Protein AF-A0A1M7TC93-F1 (afdb_monomer_lite)

Structure (mmCIF, N/CA/C/O backbone):
data_AF-A0A1M7TC93-F1
#
_entry.id   AF-A0A1M7TC93-F1
#
loop_
_atom_site.group_PDB
_atom_site.id
_atom_site.type_symbol
_atom_site.label_atom_id
_atom_site.label_alt_id
_atom_site.label_comp_id
_atom_site.label_asym_id
_atom_site.label_entity_id
_atom_site.label_seq_id
_atom_site.pdbx_PDB_ins_code
_atom_site.Cartn_x
_atom_site.Cartn_y
_atom_site.Cartn_z
_atom_site.occupancy
_atom_site.B_iso_or_equiv
_atom_site.auth_seq_id
_atom_site.auth_comp_id
_atom_site.auth_asym_id
_atom_site.auth_atom_id
_atom_site.pdbx_PDB_model_num
ATOM 1 N N . MET A 1 1 ? -4.223 65.651 -18.307 1.00 47.66 1 MET A N 1
ATOM 2 C CA . MET A 1 1 ? -4.857 66.493 -19.345 1.00 47.66 1 MET A CA 1
ATOM 3 C C . MET A 1 1 ? -4.632 65.859 -20.703 1.00 47.66 1 MET A C 1
ATOM 5 O O . MET A 1 1 ? -3.536 65.997 -21.219 1.00 47.66 1 MET A O 1
ATOM 9 N N . THR A 1 2 ? -5.621 65.141 -21.238 1.00 37.56 2 THR A N 1
ATOM 10 C CA . THR A 1 2 ? -6.121 65.244 -22.628 1.00 37.56 2 THR A CA 1
ATOM 11 C C . THR A 1 2 ? -7.155 64.138 -22.859 1.00 37.56 2 THR A C 1
ATOM 13 O O . THR A 1 2 ? -6.883 62.961 -22.659 1.00 37.56 2 THR A O 1
ATOM 16 N N . TYR A 1 3 ? -8.371 64.557 -23.203 1.00 45.88 3 TYR A N 1
ATOM 17 C CA . TYR A 1 3 ? -9.482 63.721 -23.649 1.00 45.88 3 TYR A CA 1
ATOM 18 C C . TYR A 1 3 ? -9.389 63.536 -25.166 1.00 45.88 3 TYR A C 1
ATOM 20 O O . TYR A 1 3 ? -9.044 64.488 -25.865 1.00 45.88 3 TYR A O 1
ATOM 28 N N . LEU A 1 4 ? -9.813 62.379 -25.680 1.00 39.31 4 LEU A N 1
ATOM 29 C CA . LEU A 1 4 ? -10.310 62.278 -27.053 1.00 39.31 4 LEU A CA 1
ATOM 30 C C . LEU A 1 4 ? -11.420 61.209 -27.147 1.00 39.31 4 LEU A C 1
ATOM 32 O O . LEU A 1 4 ? -11.158 60.038 -26.880 1.00 39.31 4 LEU A O 1
ATOM 36 N N . PRO A 1 5 ? -12.666 61.601 -27.477 1.00 55.25 5 PRO A N 1
ATOM 37 C CA . PRO A 1 5 ? -13.799 60.694 -27.634 1.00 55.25 5 PRO A CA 1
ATOM 38 C C . PRO A 1 5 ? -13.917 60.196 -29.080 1.00 55.25 5 PRO A C 1
ATOM 40 O O . PRO A 1 5 ? -13.878 60.994 -30.017 1.00 55.25 5 PRO A O 1
ATOM 43 N N . MET A 1 6 ? -14.144 58.893 -29.275 1.00 39.72 6 MET A N 1
ATOM 44 C CA . MET A 1 6 ? -14.474 58.344 -30.592 1.00 39.72 6 MET A CA 1
ATOM 45 C C . MET A 1 6 ? -15.950 57.933 -30.653 1.00 39.72 6 MET A C 1
ATOM 47 O O . MET A 1 6 ? -16.440 57.112 -29.883 1.00 39.72 6 MET A O 1
ATOM 51 N N . LYS A 1 7 ? -16.639 58.621 -31.565 1.00 40.88 7 LYS A N 1
ATOM 52 C CA . LYS A 1 7 ? -18.065 58.610 -31.904 1.00 40.88 7 LYS A CA 1
ATOM 53 C C . LYS A 1 7 ? -18.633 57.213 -32.174 1.00 40.88 7 LYS A C 1
ATOM 55 O O . LYS A 1 7 ? -18.109 56.465 -32.993 1.00 40.88 7 LYS A O 1
ATOM 60 N N . LEU A 1 8 ? -19.798 56.963 -31.582 1.00 44.34 8 LEU A N 1
ATOM 61 C CA . LEU A 1 8 ? -20.723 55.883 -31.909 1.00 44.34 8 LEU A CA 1
ATOM 62 C C . LEU A 1 8 ? -21.513 56.245 -33.180 1.00 44.34 8 LEU A C 1
ATOM 64 O O . LEU A 1 8 ? -22.271 57.215 -33.171 1.00 44.34 8 LEU A O 1
ATOM 68 N N . ASN A 1 9 ? -21.367 55.466 -34.256 1.00 49.47 9 ASN A N 1
ATOM 69 C CA . ASN A 1 9 ? -22.224 55.572 -35.439 1.00 49.47 9 ASN A CA 1
ATOM 70 C C . ASN A 1 9 ? -23.264 54.446 -35.441 1.00 49.47 9 ASN A C 1
ATOM 72 O O . ASN A 1 9 ? -22.985 53.296 -35.765 1.00 49.47 9 ASN A O 1
ATOM 76 N N . SER A 1 10 ? -24.484 54.833 -35.079 1.00 51.06 10 SER A N 1
ATOM 77 C CA . SER A 1 10 ? -25.724 54.083 -35.245 1.00 51.06 10 SER A CA 1
ATOM 78 C C . SER A 1 10 ? -26.178 54.195 -36.695 1.00 51.06 10 SER A C 1
ATOM 80 O O . SER A 1 10 ? -26.597 55.286 -37.066 1.00 51.06 10 SER A O 1
ATOM 82 N N . LYS A 1 11 ? -26.065 53.117 -37.488 1.00 47.91 11 LYS A N 1
ATOM 83 C CA . LYS A 1 11 ? -26.935 52.740 -38.627 1.00 47.91 11 LYS A CA 1
ATOM 84 C C . LYS A 1 11 ? -26.563 51.325 -39.099 1.00 47.91 11 LYS A C 1
ATOM 86 O O . LYS A 1 11 ? -25.578 51.180 -39.805 1.00 47.91 11 LYS A O 1
ATOM 91 N N . LEU A 1 12 ? -27.346 50.306 -38.747 1.00 49.25 12 LEU A N 1
ATOM 92 C CA . LEU A 1 12 ? -28.092 49.496 -39.724 1.00 49.25 12 LEU A CA 1
ATOM 93 C C . LEU A 1 12 ? -28.899 48.407 -39.009 1.00 49.25 12 LEU A C 1
ATOM 95 O O . LEU A 1 12 ? -28.388 47.620 -38.221 1.00 49.25 12 LEU A O 1
ATOM 99 N N . LEU A 1 13 ? -30.191 48.432 -39.305 1.00 45.06 13 LEU A N 1
ATOM 100 C CA . LEU A 1 13 ? -31.228 47.512 -38.879 1.00 45.06 13 LEU A CA 1
ATOM 101 C C . LEU A 1 13 ? -31.065 46.124 -39.521 1.00 45.06 13 LEU A C 1
ATOM 103 O O . LEU A 1 13 ? -30.760 46.039 -40.703 1.00 45.06 13 LEU A O 1
ATOM 107 N N . SER A 1 14 ? -31.486 45.111 -38.755 1.00 41.59 14 SER A N 1
ATOM 108 C CA . SER A 1 14 ? -32.329 43.979 -39.180 1.00 41.59 14 SER A CA 1
ATOM 109 C C . SER A 1 14 ? -31.788 42.998 -40.231 1.00 41.59 14 SER A C 1
ATOM 111 O O . SER A 1 14 ? -31.681 43.333 -41.403 1.00 41.59 14 SER A O 1
ATOM 113 N N . LEU A 1 15 ? -31.629 41.728 -39.838 1.00 45.31 15 LEU A N 1
ATOM 114 C CA . LEU A 1 15 ? -32.478 40.652 -40.369 1.00 45.31 15 LEU A CA 1
ATOM 115 C C . LEU A 1 15 ? -32.361 39.389 -39.494 1.00 45.31 15 LEU A C 1
ATOM 117 O O . LEU A 1 15 ? -31.282 38.827 -39.324 1.00 45.31 15 LEU A O 1
ATOM 121 N N . LEU A 1 16 ? -33.499 38.940 -38.956 1.00 51.44 16 LEU A N 1
ATOM 122 C CA . LEU A 1 16 ? -33.699 37.576 -38.471 1.00 51.44 16 LEU A CA 1
ATOM 123 C C . LEU A 1 16 ? -33.572 36.596 -39.645 1.00 51.44 16 LEU A C 1
ATOM 125 O O . LEU A 1 16 ? -34.284 36.740 -40.636 1.00 51.44 16 LEU A O 1
ATOM 129 N N . ALA A 1 17 ? -32.764 35.553 -39.484 1.00 49.38 17 ALA A N 1
ATOM 130 C CA . ALA A 1 17 ? -32.889 34.327 -40.262 1.00 49.38 17 ALA A CA 1
ATOM 131 C C . ALA A 1 17 ? -32.692 33.126 -39.328 1.00 49.38 17 ALA A C 1
ATOM 133 O O . ALA A 1 17 ? -31.580 32.790 -38.928 1.00 49.38 17 ALA A O 1
ATOM 134 N N . PHE A 1 18 ? -33.816 32.513 -38.954 1.00 50.25 18 PHE A N 1
ATOM 135 C CA . PHE A 1 18 ? -33.889 31.160 -38.412 1.00 50.25 18 PHE A CA 1
ATOM 136 C C . PHE A 1 18 ? -33.288 30.191 -39.441 1.00 50.25 18 PHE A C 1
ATOM 138 O O . PHE A 1 18 ? -33.823 30.074 -40.543 1.00 50.25 18 PHE A O 1
ATOM 145 N N . LEU A 1 19 ? -32.217 29.479 -39.083 1.00 48.38 19 LEU A N 1
ATOM 146 C CA . LEU A 1 19 ? -31.725 28.332 -39.848 1.00 48.38 19 LEU A CA 1
ATOM 147 C C . LEU A 1 19 ? -31.912 27.058 -39.004 1.00 48.38 19 LEU A C 1
ATOM 149 O O . LEU A 1 19 ? -31.301 26.952 -37.938 1.00 48.38 19 LEU A O 1
ATOM 153 N N . PRO A 1 20 ? -32.759 26.101 -39.423 1.00 50.25 20 PRO A N 1
ATOM 154 C CA . PRO A 1 20 ? -32.910 24.830 -38.730 1.00 50.25 20 PRO A CA 1
ATOM 155 C C . PRO A 1 20 ? -31.687 23.943 -38.998 1.00 50.25 20 PRO A C 1
ATOM 157 O O . PRO A 1 20 ? -31.329 23.685 -40.147 1.00 50.25 20 PRO A O 1
ATOM 160 N N . VAL A 1 21 ? -31.048 23.463 -37.930 1.00 62.72 21 VAL A N 1
ATOM 161 C CA . VAL A 1 21 ? -30.003 22.434 -38.004 1.00 62.72 21 VAL A CA 1
ATOM 162 C C . VAL A 1 21 ? -30.679 21.104 -38.345 1.00 62.72 21 VAL A C 1
ATOM 164 O O . VAL A 1 21 ? -31.345 20.496 -37.510 1.00 62.72 21 VAL A O 1
ATOM 167 N N . LEU A 1 22 ? -30.541 20.676 -39.600 1.00 53.69 22 LEU A N 1
ATOM 168 C CA . LEU A 1 22 ? -30.908 19.339 -40.059 1.00 53.69 22 LEU A CA 1
ATOM 169 C C . LEU A 1 22 ? -29.934 18.315 -39.458 1.00 53.69 22 LEU A C 1
ATOM 171 O O . LEU A 1 22 ? -28.734 18.359 -39.724 1.00 53.69 22 LEU A O 1
ATOM 175 N N . LEU A 1 23 ? -30.465 17.382 -38.662 1.00 51.06 23 LEU A N 1
ATOM 176 C CA . LEU A 1 23 ? -29.798 16.132 -38.294 1.00 51.06 23 LEU A CA 1
ATOM 177 C C . LEU A 1 23 ? -29.516 15.332 -39.577 1.00 51.06 23 LEU A C 1
ATOM 179 O O . LEU A 1 23 ? -30.416 14.704 -40.134 1.00 51.06 23 LEU A O 1
ATOM 183 N N . ALA A 1 24 ? -28.269 15.341 -40.044 1.00 53.34 24 ALA A N 1
ATOM 184 C CA . ALA A 1 24 ? -27.796 14.371 -41.020 1.00 53.34 24 ALA A CA 1
ATOM 185 C C . ALA A 1 24 ? -27.449 13.073 -40.279 1.00 53.34 24 ALA A C 1
ATOM 187 O O . ALA A 1 24 ? -26.419 12.966 -39.614 1.00 53.34 24 ALA A O 1
ATOM 188 N N . ALA A 1 25 ? -28.343 12.092 -40.379 1.00 44.44 25 ALA A N 1
ATOM 189 C CA . ALA A 1 25 ? -28.031 10.703 -40.095 1.00 44.44 25 ALA A CA 1
ATOM 190 C C . ALA A 1 25 ? -26.931 10.240 -41.065 1.00 44.44 25 ALA A C 1
ATOM 192 O O . ALA A 1 25 ? -27.145 10.210 -42.275 1.00 44.44 25 ALA A O 1
ATOM 193 N N . CYS A 1 26 ? -25.757 9.881 -40.547 1.00 55.16 26 CYS A N 1
ATOM 194 C CA . CYS A 1 26 ? -24.778 9.113 -41.308 1.00 55.16 26 CYS A CA 1
ATOM 195 C C . CYS A 1 26 ? -25.170 7.634 -41.198 1.00 55.16 26 CYS A C 1
ATOM 197 O O . CYS A 1 26 ? -24.746 6.929 -40.287 1.00 55.16 26 CYS A O 1
ATOM 199 N N . GLY A 1 27 ? -26.072 7.206 -42.079 1.00 45.44 27 GLY A N 1
ATOM 200 C CA . GLY A 1 27 ? -26.256 5.807 -42.447 1.00 45.44 27 GLY A CA 1
ATOM 201 C C . GLY A 1 27 ? -25.773 5.640 -43.884 1.00 45.44 27 GLY A C 1
ATOM 202 O O . GLY A 1 27 ? -26.186 6.409 -44.751 1.00 45.44 27 GLY A O 1
ATOM 203 N N . GLY A 1 28 ? -24.887 4.676 -44.135 1.00 41.75 28 GLY A N 1
ATOM 204 C CA . GLY A 1 28 ? -24.369 4.427 -45.479 1.00 41.75 28 GLY A CA 1
ATOM 205 C C . GLY A 1 28 ? -23.197 3.454 -45.519 1.00 41.75 28 GLY A C 1
ATOM 206 O O . GLY A 1 28 ? -22.073 3.857 -45.798 1.00 41.75 28 GLY A O 1
ATOM 207 N N . ASP A 1 29 ? -23.478 2.179 -45.254 1.00 48.09 29 ASP A N 1
ATOM 208 C CA . ASP A 1 29 ? -22.632 1.044 -45.623 1.00 48.09 29 ASP A CA 1
ATOM 209 C C . ASP A 1 29 ? -22.428 0.967 -47.145 1.00 48.09 29 ASP A C 1
ATOM 211 O O . ASP A 1 29 ? -23.357 1.157 -47.934 1.00 48.09 29 ASP A O 1
ATOM 215 N N . SER A 1 30 ? -21.216 0.623 -47.576 1.00 54.62 30 SER A N 1
ATOM 216 C CA . SER A 1 30 ? -20.951 0.124 -48.929 1.00 54.62 30 SER A CA 1
ATOM 217 C C . SER A 1 30 ? -19.836 -0.925 -48.876 1.00 54.62 30 SER A C 1
ATOM 219 O O . SER A 1 30 ? -18.711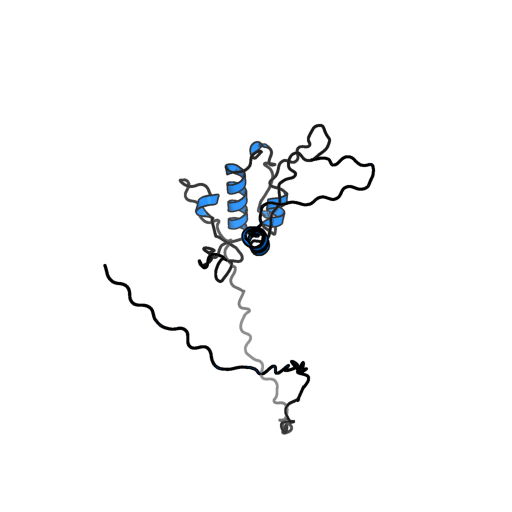 -0.587 -48.501 1.00 54.62 30 SER A O 1
ATOM 221 N N . PRO A 1 31 ? -20.112 -2.195 -49.226 1.00 59.34 31 PRO A N 1
ATOM 222 C CA . PRO A 1 31 ? -19.081 -3.220 -49.319 1.00 59.34 31 PRO A CA 1
ATOM 223 C C . PRO A 1 31 ? -18.234 -3.031 -50.593 1.00 59.34 31 PRO A C 1
ATOM 225 O O . PRO A 1 31 ? -18.772 -2.652 -51.638 1.00 59.34 31 PRO A O 1
ATOM 228 N N . PRO A 1 32 ? -16.918 -3.301 -50.546 1.00 60.34 32 PRO A N 1
ATOM 229 C CA . PRO A 1 32 ? -16.069 -3.240 -51.729 1.00 60.34 32 PRO A CA 1
ATOM 230 C C . PRO A 1 32 ? -16.392 -4.363 -52.729 1.00 60.34 32 PRO A C 1
ATOM 232 O O . PRO A 1 32 ? -16.855 -5.445 -52.369 1.00 60.34 32 PRO A O 1
ATOM 235 N N . ALA A 1 33 ? -16.134 -4.070 -54.006 1.00 57.25 33 ALA A N 1
ATOM 236 C CA . ALA A 1 33 ? -16.391 -4.929 -55.159 1.00 57.25 33 ALA A CA 1
ATOM 237 C C . ALA A 1 33 ? -15.683 -6.302 -55.072 1.00 57.25 33 ALA A C 1
ATOM 239 O O . ALA A 1 33 ? -14.592 -6.395 -54.500 1.00 57.25 33 ALA A O 1
ATOM 240 N N . PRO A 1 34 ? -16.245 -7.364 -55.683 1.00 49.38 34 PRO A N 1
ATOM 241 C CA . PRO A 1 34 ? -15.609 -8.671 -55.696 1.00 49.38 34 PRO A CA 1
ATOM 242 C C . PRO A 1 34 ? -14.369 -8.653 -56.595 1.00 49.38 34 PRO A C 1
ATOM 244 O O . PRO A 1 34 ? -14.449 -8.389 -57.795 1.00 49.38 34 PRO A O 1
ATOM 247 N N . VAL A 1 35 ? -13.215 -8.958 -56.005 1.00 54.03 35 VAL A N 1
ATOM 248 C CA . VAL A 1 35 ? -11.994 -9.290 -56.745 1.00 54.03 35 VAL A CA 1
ATOM 249 C C . VAL A 1 35 ? -12.175 -10.640 -57.459 1.00 54.03 35 VAL A C 1
ATOM 251 O O . VAL A 1 35 ? -12.709 -11.575 -56.854 1.00 54.03 35 VAL A O 1
ATOM 254 N N . PRO A 1 36 ? -11.745 -10.794 -58.724 1.00 52.66 36 PRO A N 1
ATOM 255 C CA . PRO A 1 36 ? -11.778 -12.088 -59.388 1.00 52.66 36 PRO A CA 1
ATOM 256 C C . PRO A 1 36 ? -10.713 -12.995 -58.766 1.00 52.66 36 PRO A C 1
ATOM 258 O O . PRO A 1 36 ? -9.516 -12.759 -58.909 1.00 52.66 36 PRO A O 1
ATOM 261 N N . VAL A 1 37 ? -11.157 -14.037 -58.066 1.00 46.84 37 VAL A N 1
ATOM 262 C CA . VAL A 1 37 ? -10.297 -15.130 -57.607 1.00 46.84 37 VAL A CA 1
ATOM 263 C C . VAL A 1 37 ? -10.056 -16.095 -58.764 1.00 46.84 37 VAL A C 1
ATOM 265 O O . VAL A 1 37 ? -10.961 -16.789 -59.225 1.00 46.84 37 VAL A O 1
ATOM 268 N N . THR A 1 38 ? -8.822 -16.137 -59.255 1.00 53.88 38 THR A N 1
ATOM 269 C CA . THR A 1 38 ? -8.337 -17.210 -60.125 1.00 53.88 38 THR A CA 1
ATOM 270 C C . THR A 1 38 ? -8.329 -18.521 -59.324 1.00 53.88 38 THR A C 1
ATOM 272 O O . THR A 1 38 ? -7.805 -18.532 -58.207 1.00 53.88 38 THR A O 1
ATOM 275 N N . PRO A 1 39 ? -8.896 -19.630 -59.833 1.00 59.97 39 PRO A N 1
ATOM 276 C CA . PRO A 1 39 ? -8.861 -20.908 -59.127 1.00 59.97 39 PRO A CA 1
ATOM 277 C C . PRO A 1 39 ? -7.413 -21.418 -58.991 1.00 59.97 39 PRO A C 1
ATOM 279 O O . PRO A 1 39 ? -6.624 -21.261 -59.927 1.00 59.97 39 PRO A O 1
ATOM 282 N N . PRO A 1 40 ? -7.039 -22.034 -57.854 1.00 53.81 40 PRO A N 1
ATOM 283 C CA . PRO A 1 40 ? -5.700 -22.578 -57.671 1.00 53.81 40 PRO A CA 1
ATOM 284 C C . PRO A 1 40 ? -5.472 -23.774 -58.603 1.00 53.81 40 PRO A C 1
ATOM 286 O O . PRO A 1 40 ? -6.276 -24.705 -58.664 1.00 53.81 40 PRO A O 1
ATOM 289 N N . VAL A 1 41 ? -4.346 -23.752 -59.317 1.00 56.25 41 VAL A N 1
ATOM 290 C CA . VAL A 1 41 ? -3.808 -24.913 -60.034 1.00 56.25 41 VAL A CA 1
ATOM 291 C C . VAL A 1 41 ? -3.436 -25.969 -58.994 1.00 56.25 41 VAL A C 1
ATOM 293 O O . VAL A 1 41 ? -2.564 -25.745 -58.159 1.00 56.25 41 VAL A O 1
ATOM 296 N N . VAL A 1 42 ? -4.116 -27.114 -59.034 1.00 49.16 42 VAL A N 1
ATOM 297 C CA . VAL A 1 42 ? -3.793 -28.277 -58.201 1.00 49.16 42 VAL A CA 1
ATOM 298 C C . VAL A 1 42 ? -2.581 -28.975 -58.811 1.00 49.16 42 VAL A C 1
ATOM 300 O O . VAL A 1 42 ? -2.685 -29.605 -59.864 1.00 49.16 42 VAL A O 1
ATOM 303 N N . THR A 1 43 ? -1.425 -28.854 -58.165 1.00 55.75 43 THR A N 1
ATOM 304 C CA . THR A 1 43 ? -0.253 -29.684 -58.453 1.00 55.75 43 THR A CA 1
ATOM 305 C C . THR A 1 43 ? -0.403 -31.073 -57.808 1.00 55.75 43 THR A C 1
ATOM 307 O O . THR A 1 43 ? -0.956 -31.178 -56.710 1.00 55.75 43 THR A O 1
ATOM 310 N N . PRO A 1 44 ? 0.056 -32.157 -58.468 1.00 68.69 44 PRO A N 1
ATOM 311 C CA . PRO A 1 44 ? 0.023 -33.514 -57.910 1.00 68.69 44 PRO A CA 1
ATOM 312 C C . PRO A 1 44 ? 0.838 -33.636 -56.608 1.00 68.69 44 PRO A C 1
ATOM 314 O O . PRO A 1 44 ? 1.840 -32.935 -56.467 1.00 68.69 44 PRO A O 1
ATOM 317 N N . PRO A 1 45 ? 0.466 -34.531 -55.671 1.00 54.47 45 PRO A N 1
ATOM 318 C CA . PRO A 1 45 ? 1.216 -34.723 -54.433 1.00 54.47 45 PRO A CA 1
ATOM 319 C C . PRO A 1 45 ? 2.585 -35.367 -54.704 1.00 54.47 45 PRO A C 1
ATOM 321 O O . PRO A 1 45 ? 2.677 -36.453 -55.277 1.00 54.47 45 PRO A O 1
ATOM 324 N N . GLU A 1 46 ? 3.645 -34.689 -54.267 1.00 60.25 46 GLU A N 1
ATOM 325 C CA . GLU A 1 46 ? 5.019 -35.198 -54.237 1.00 60.25 46 GLU A CA 1
ATOM 326 C C . GLU A 1 46 ? 5.189 -36.200 -53.067 1.00 60.25 46 GLU A C 1
ATOM 328 O O . GLU A 1 46 ? 4.568 -36.013 -52.014 1.00 60.25 46 GLU A O 1
ATOM 333 N N . PRO A 1 47 ? 5.971 -37.291 -53.220 1.00 57.38 47 PRO A N 1
ATOM 334 C CA . PRO A 1 47 ? 6.199 -38.277 -52.159 1.00 57.38 47 PRO A CA 1
ATOM 335 C C . PRO A 1 47 ? 6.822 -37.658 -50.891 1.00 57.38 47 PRO A C 1
ATOM 337 O O . PRO A 1 47 ? 7.566 -36.681 -50.978 1.00 57.38 47 PRO A O 1
ATOM 340 N N . PRO A 1 48 ? 6.557 -38.226 -49.697 1.00 54.75 48 PRO A N 1
ATOM 341 C CA . PRO A 1 48 ? 6.935 -37.609 -48.432 1.00 54.75 48 PRO A CA 1
ATOM 342 C C . PRO A 1 48 ? 8.455 -37.615 -48.242 1.00 54.75 48 PRO A C 1
ATOM 344 O O . PRO A 1 48 ? 9.061 -38.650 -47.961 1.00 54.75 48 PRO A O 1
ATOM 347 N N . VAL A 1 49 ? 9.071 -36.439 -48.350 1.00 57.09 49 VAL A N 1
ATOM 348 C CA . VAL A 1 49 ? 10.443 -36.210 -47.891 1.00 57.09 49 VAL A CA 1
ATOM 349 C C . VAL A 1 49 ? 10.396 -35.991 -46.380 1.00 57.09 49 VAL A C 1
ATOM 351 O O . VAL A 1 49 ? 9.816 -35.022 -45.896 1.00 57.09 49 VAL A O 1
ATOM 354 N N . VAL A 1 50 ? 10.983 -36.921 -45.628 1.00 50.47 50 VAL A N 1
ATOM 355 C CA . VAL A 1 50 ? 11.120 -36.829 -44.169 1.00 50.47 50 VAL A CA 1
ATOM 356 C C . VAL A 1 50 ? 12.107 -35.698 -43.839 1.00 50.47 50 VAL A C 1
ATOM 358 O O . VAL A 1 50 ? 13.269 -35.793 -44.243 1.00 50.47 50 VAL A O 1
ATOM 361 N N . PRO A 1 51 ? 11.706 -34.631 -43.122 1.00 53.09 51 PRO A N 1
ATOM 362 C CA . PRO A 1 51 ? 12.650 -33.621 -42.657 1.00 53.09 51 PRO A CA 1
ATOM 363 C C . PRO A 1 51 ? 13.566 -34.212 -41.567 1.00 53.09 51 PRO A C 1
ATOM 365 O O . PRO A 1 51 ? 13.112 -35.041 -40.772 1.00 53.09 51 PRO A O 1
ATOM 368 N N . PRO A 1 52 ? 14.847 -33.807 -41.488 1.00 52.62 52 PRO A N 1
ATOM 369 C CA . PRO A 1 52 ? 15.722 -34.228 -40.402 1.00 52.62 52 PRO A CA 1
ATOM 370 C C . PRO A 1 52 ? 15.153 -33.746 -39.063 1.00 52.62 52 PRO A C 1
ATOM 372 O O . PRO A 1 52 ? 14.873 -32.563 -38.881 1.00 52.62 52 PRO A O 1
ATOM 375 N N . VAL A 1 53 ? 14.972 -34.683 -38.132 1.00 50.78 53 VAL A N 1
ATOM 376 C CA . VAL A 1 53 ? 14.506 -34.416 -36.768 1.00 50.78 53 VAL A CA 1
ATOM 377 C C . VAL A 1 53 ? 15.557 -33.566 -36.056 1.00 50.78 53 VAL A C 1
ATOM 379 O O . VAL A 1 53 ? 16.608 -34.066 -35.655 1.00 50.78 53 VAL A O 1
ATOM 382 N N . THR A 1 54 ? 15.287 -32.273 -35.898 1.00 50.31 54 THR A N 1
ATOM 383 C CA . THR A 1 54 ? 16.005 -31.429 -34.943 1.00 50.31 54 THR A CA 1
ATOM 384 C C . THR A 1 54 ? 15.549 -31.789 -33.522 1.00 50.31 54 THR A C 1
ATOM 386 O O . THR A 1 54 ? 14.346 -31.912 -33.284 1.00 50.31 54 THR A O 1
ATOM 389 N N . PRO A 1 55 ? 16.475 -31.992 -32.564 1.00 52.56 55 PRO A N 1
ATOM 390 C CA . PRO A 1 55 ? 16.124 -32.265 -31.171 1.00 52.56 55 PRO A CA 1
ATOM 391 C C . PRO A 1 55 ? 15.244 -31.152 -30.580 1.00 52.56 55 PRO A C 1
ATOM 393 O O . PRO A 1 55 ? 15.390 -29.993 -30.982 1.00 52.56 55 PRO A O 1
ATOM 396 N N . PRO A 1 56 ? 14.365 -31.458 -29.606 1.00 53.22 56 PRO A N 1
ATOM 397 C CA . PRO A 1 56 ? 13.529 -30.450 -28.969 1.00 53.22 56 PRO A CA 1
ATOM 398 C C . PRO A 1 56 ? 14.410 -29.404 -28.278 1.00 53.22 56 PRO A C 1
ATOM 400 O O . PRO A 1 56 ? 15.175 -29.712 -27.363 1.00 53.22 56 PRO A O 1
ATOM 403 N N . VAL A 1 57 ? 14.303 -28.154 -28.725 1.00 51.88 57 VAL A N 1
ATOM 404 C CA . VAL A 1 57 ? 14.861 -27.005 -28.013 1.00 51.88 57 VAL A CA 1
ATOM 405 C C . VAL A 1 57 ? 14.014 -26.818 -26.759 1.00 51.88 57 VAL A C 1
ATOM 407 O O . VAL A 1 57 ? 12.854 -26.415 -26.844 1.00 51.88 57 VAL A O 1
ATOM 410 N N . ASN A 1 58 ? 14.576 -27.150 -25.595 1.00 49.50 58 ASN A N 1
ATOM 411 C CA . ASN A 1 58 ? 13.966 -26.800 -24.317 1.00 49.50 58 ASN A CA 1
ATOM 412 C C . ASN A 1 58 ? 13.755 -25.274 -24.265 1.00 49.50 58 ASN A C 1
ATOM 414 O O . ASN A 1 58 ? 14.689 -24.535 -24.599 1.00 49.50 58 ASN A O 1
ATOM 418 N N . PRO A 1 59 ? 12.574 -24.781 -23.844 1.00 53.72 59 PRO A N 1
ATOM 419 C CA . PRO A 1 59 ? 12.384 -23.357 -23.600 1.00 53.72 59 PRO A CA 1
ATOM 420 C C . PRO A 1 59 ? 13.416 -22.875 -22.565 1.00 53.72 59 PRO A C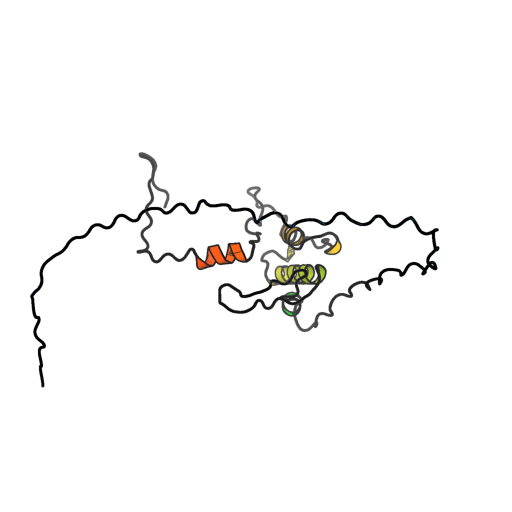 1
ATOM 422 O O . PRO A 1 59 ? 13.760 -23.644 -21.660 1.00 53.72 59 PRO A O 1
ATOM 425 N N . PRO A 1 60 ? 13.930 -21.634 -22.670 1.00 49.28 60 PRO A N 1
ATOM 426 C CA . PRO A 1 60 ? 14.842 -21.094 -21.673 1.00 49.28 60 PRO A CA 1
ATOM 427 C C . PRO A 1 60 ? 14.182 -21.174 -20.298 1.00 49.28 60 PRO A C 1
ATOM 429 O O . PRO A 1 60 ? 13.149 -20.549 -20.057 1.00 49.28 60 PRO A O 1
ATOM 432 N N . VAL A 1 61 ? 14.771 -21.968 -19.405 1.00 49.38 61 VAL A N 1
ATOM 433 C CA . VAL A 1 61 ? 14.432 -21.954 -17.984 1.00 49.38 61 VAL A CA 1
ATOM 434 C C . VAL A 1 61 ? 14.736 -20.542 -17.502 1.00 49.38 61 VAL A C 1
ATOM 436 O O . VAL A 1 61 ? 15.899 -20.145 -17.435 1.00 49.38 61 VAL A O 1
ATOM 439 N N . THR A 1 62 ? 13.696 -19.758 -17.236 1.00 47.00 62 THR A N 1
ATOM 440 C CA . THR A 1 62 ? 13.837 -18.466 -16.570 1.00 47.00 62 THR A CA 1
ATOM 441 C C . THR A 1 62 ? 14.446 -18.756 -15.196 1.00 47.00 62 THR A C 1
ATOM 443 O O . THR A 1 62 ? 13.874 -19.552 -14.446 1.00 47.00 62 THR A O 1
ATOM 446 N N . PRO A 1 63 ? 15.621 -18.194 -14.856 1.00 48.84 63 PRO A N 1
ATOM 447 C CA . PRO A 1 63 ? 16.159 -18.314 -13.508 1.00 48.84 63 PRO A CA 1
ATOM 448 C C . PRO A 1 63 ? 15.117 -17.800 -12.504 1.00 48.84 63 PRO A C 1
ATOM 450 O O . PRO A 1 63 ? 14.397 -16.855 -12.841 1.00 48.84 63 PRO A O 1
ATOM 453 N N . PRO A 1 64 ? 15.015 -18.373 -11.289 1.00 48.53 64 PRO A N 1
ATOM 454 C CA . PRO A 1 64 ? 14.174 -17.798 -10.246 1.00 48.53 64 PRO A CA 1
ATOM 455 C C . PRO A 1 64 ? 14.548 -16.324 -10.090 1.00 48.53 64 PRO A C 1
ATOM 457 O O . PRO A 1 64 ? 15.723 -16.004 -9.897 1.00 48.53 64 PRO A O 1
ATOM 460 N N . VAL A 1 65 ? 13.566 -15.431 -10.247 1.00 51.94 65 VAL A N 1
ATOM 461 C CA . VAL A 1 65 ? 13.783 -13.992 -10.102 1.00 51.94 65 VAL A CA 1
ATOM 462 C C . VAL A 1 65 ? 14.243 -13.749 -8.673 1.00 51.94 65 VAL A C 1
ATOM 464 O O . VAL A 1 65 ? 13.475 -13.862 -7.719 1.00 51.94 65 VAL A O 1
ATOM 467 N N . GLN A 1 66 ? 15.537 -13.496 -8.527 1.00 43.81 66 GLN A N 1
ATOM 468 C CA . GLN A 1 66 ? 16.131 -13.189 -7.244 1.00 43.81 66 GLN A CA 1
ATOM 469 C C . GLN A 1 66 ? 15.555 -11.844 -6.780 1.00 43.81 66 GLN A C 1
ATOM 471 O O . GLN A 1 66 ? 15.522 -10.909 -7.585 1.00 43.81 66 GLN A O 1
ATOM 476 N N . PRO A 1 67 ? 15.079 -11.727 -5.525 1.00 57.44 67 PRO A N 1
ATOM 477 C CA . PRO A 1 67 ? 14.528 -10.477 -5.027 1.00 57.44 67 PRO A CA 1
ATOM 478 C C . PRO A 1 67 ? 15.546 -9.356 -5.225 1.00 57.44 67 PRO A C 1
ATOM 480 O O . PRO A 1 67 ? 16.725 -9.518 -4.894 1.00 57.44 67 PRO A O 1
ATOM 483 N N . THR A 1 68 ? 15.086 -8.228 -5.770 1.00 58.44 68 THR A N 1
ATOM 484 C CA . THR A 1 68 ? 15.910 -7.028 -5.917 1.00 58.44 68 THR A CA 1
ATOM 485 C C . THR A 1 68 ? 16.560 -6.711 -4.560 1.00 58.44 68 THR A C 1
ATOM 487 O O . THR A 1 68 ? 15.833 -6.630 -3.559 1.00 58.44 68 THR A O 1
ATOM 490 N N . PRO A 1 69 ? 17.899 -6.556 -4.481 1.00 58.09 69 PRO A N 1
ATOM 491 C CA . PRO A 1 69 ? 18.557 -6.136 -3.251 1.00 58.09 69 PRO A CA 1
ATOM 492 C C . PRO A 1 69 ? 18.024 -4.756 -2.863 1.00 58.09 69 PRO A C 1
ATOM 494 O O . PRO A 1 69 ? 18.209 -3.794 -3.611 1.00 58.09 69 PRO A O 1
ATOM 497 N N . SER A 1 70 ? 17.330 -4.659 -1.729 1.00 58.81 70 SER A N 1
ATOM 498 C CA . SER A 1 70 ? 16.971 -3.363 -1.166 1.00 58.81 70 SER A CA 1
ATOM 499 C C . SER A 1 70 ? 18.183 -2.777 -0.446 1.00 58.81 70 SER A C 1
ATOM 501 O O . SER A 1 70 ? 18.923 -3.480 0.243 1.00 58.81 70 SER A O 1
ATOM 503 N N . ASP A 1 71 ? 18.432 -1.488 -0.669 1.00 67.38 71 ASP A N 1
ATOM 504 C CA . ASP A 1 71 ? 19.437 -0.727 0.068 1.00 67.38 71 ASP A CA 1
ATOM 505 C C . ASP A 1 71 ? 18.967 -0.600 1.527 1.00 67.38 71 ASP A C 1
ATOM 507 O O . ASP A 1 71 ? 17.948 0.050 1.763 1.00 67.38 71 ASP A O 1
ATOM 511 N N . PRO A 1 72 ? 19.679 -1.175 2.514 1.00 67.19 72 PRO A N 1
ATOM 512 C CA . PRO A 1 72 ? 19.238 -1.181 3.907 1.00 67.19 72 PRO A CA 1
ATOM 513 C C . PRO A 1 72 ? 19.191 0.218 4.543 1.00 67.19 72 PRO A C 1
ATOM 515 O O . PRO A 1 72 ? 18.677 0.362 5.649 1.00 67.19 72 PRO A O 1
ATOM 518 N N . SER A 1 73 ? 19.714 1.256 3.877 1.00 79.62 73 SER A N 1
ATOM 519 C CA . SER A 1 73 ? 19.599 2.643 4.341 1.00 79.62 73 SER A CA 1
ATOM 520 C C . SER A 1 73 ? 18.228 3.274 4.072 1.00 79.62 73 SER A C 1
ATOM 522 O O . SER A 1 73 ? 17.929 4.334 4.626 1.00 79.62 73 SER A O 1
ATOM 524 N N . LYS A 1 74 ? 17.385 2.646 3.239 1.00 85.12 74 LYS A N 1
ATOM 525 C CA . LYS A 1 74 ? 16.057 3.150 2.876 1.00 85.12 74 LYS A CA 1
ATOM 526 C C . LYS A 1 74 ? 14.995 2.071 3.068 1.00 85.12 74 LYS A C 1
ATOM 528 O O . LYS A 1 74 ? 15.260 0.908 2.777 1.00 85.12 74 LYS A O 1
ATOM 533 N N . PRO A 1 75 ? 13.779 2.436 3.508 1.00 89.50 75 PRO A N 1
ATOM 534 C CA . PRO A 1 75 ? 12.706 1.461 3.602 1.00 89.50 75 PRO A CA 1
ATOM 535 C C . PRO A 1 75 ? 12.355 0.919 2.210 1.00 89.50 75 PRO A C 1
ATOM 537 O O . PRO A 1 75 ? 12.449 1.630 1.201 1.00 89.50 75 PRO A O 1
ATOM 540 N N . ASP A 1 76 ? 11.925 -0.342 2.161 1.00 91.81 76 ASP A N 1
ATOM 541 C CA . ASP A 1 76 ? 11.531 -1.027 0.925 1.00 91.81 76 ASP A CA 1
ATOM 542 C C . ASP A 1 76 ? 10.480 -0.213 0.140 1.00 91.81 76 ASP A C 1
ATOM 544 O O . ASP A 1 76 ? 10.588 -0.095 -1.079 1.00 91.81 76 ASP A O 1
ATOM 548 N N . TRP A 1 77 ? 9.546 0.465 0.820 1.00 91.31 77 TRP A N 1
ATOM 549 C CA . TRP A 1 77 ? 8.504 1.268 0.168 1.00 91.31 77 TRP A CA 1
ATOM 550 C C . TRP A 1 77 ? 9.076 2.425 -0.660 1.00 91.31 77 TRP A C 1
ATOM 552 O O . TRP A 1 77 ? 8.480 2.838 -1.654 1.00 91.31 77 TRP A O 1
ATOM 562 N N . PHE A 1 78 ? 10.250 2.939 -0.285 1.00 91.38 78 PHE A N 1
ATOM 563 C CA . PHE A 1 78 ? 10.923 4.005 -1.017 1.00 91.38 78 PHE A CA 1
ATOM 564 C C . PHE A 1 78 ? 11.720 3.459 -2.207 1.00 91.38 78 PHE A C 1
ATOM 566 O O . PHE A 1 78 ? 11.759 4.070 -3.271 1.00 91.38 78 PHE A O 1
ATOM 573 N N . THR A 1 79 ? 12.383 2.313 -2.040 1.00 91.62 79 THR A N 1
ATOM 574 C CA . THR A 1 79 ? 13.275 1.739 -3.067 1.00 91.62 79 THR A CA 1
ATOM 575 C C . THR A 1 79 ? 12.523 0.966 -4.152 1.00 91.62 79 THR A C 1
ATOM 577 O O . THR A 1 79 ? 12.973 0.905 -5.301 1.00 91.62 79 THR A O 1
ATOM 580 N N . LEU A 1 80 ? 11.371 0.399 -3.794 1.00 92.94 80 LEU A N 1
ATOM 581 C CA . LEU A 1 80 ? 10.493 -0.360 -4.682 1.00 92.94 80 LEU A CA 1
ATOM 582 C C . LEU A 1 80 ? 9.383 0.501 -5.300 1.00 92.94 80 LEU A C 1
ATOM 584 O O . LEU A 1 80 ? 8.590 -0.002 -6.092 1.00 92.94 80 LEU A O 1
ATOM 588 N N . PHE A 1 81 ? 9.331 1.795 -4.974 1.00 90.81 81 PHE A N 1
ATOM 589 C CA . PHE A 1 81 ? 8.340 2.709 -5.531 1.00 90.81 81 PHE A CA 1
ATOM 590 C C . PHE A 1 81 ? 8.372 2.697 -7.068 1.00 90.81 81 PHE A C 1
ATOM 592 O O . PHE A 1 81 ? 9.426 2.871 -7.681 1.00 90.81 81 PHE A O 1
ATOM 599 N N . GLY A 1 82 ? 7.205 2.493 -7.683 1.00 90.94 82 GLY A N 1
ATOM 600 C CA . GLY A 1 82 ? 7.046 2.456 -9.137 1.00 90.94 82 GLY A CA 1
ATOM 601 C C . GLY A 1 82 ? 7.539 1.173 -9.812 1.00 90.94 82 GLY A C 1
ATOM 602 O O . GLY A 1 82 ? 7.495 1.105 -11.031 1.00 90.94 82 GLY A O 1
ATOM 603 N N . ARG A 1 83 ? 8.004 0.149 -9.083 1.00 94.38 83 ARG A N 1
ATOM 604 C CA . ARG A 1 83 ? 8.322 -1.161 -9.676 1.00 94.38 83 ARG A CA 1
ATOM 605 C C . ARG A 1 83 ? 7.051 -1.982 -9.808 1.00 94.38 83 ARG A C 1
ATOM 607 O O . ARG A 1 83 ? 6.576 -2.518 -8.813 1.00 94.38 83 ARG A O 1
ATOM 614 N N . CYS A 1 84 ? 6.531 -2.078 -11.026 1.00 93.88 84 CYS A N 1
ATOM 615 C CA . CYS A 1 84 ? 5.264 -2.744 -11.291 1.00 93.88 84 CYS A CA 1
ATOM 616 C C . CYS A 1 84 ? 5.435 -3.958 -12.208 1.00 93.88 84 CYS A C 1
ATOM 618 O O . CYS A 1 84 ? 6.213 -3.901 -13.161 1.00 93.88 84 CYS A O 1
ATOM 620 N N . GLU A 1 85 ? 4.671 -5.025 -11.969 1.00 93.75 85 GLU A N 1
ATOM 621 C CA . GLU A 1 85 ? 4.574 -6.165 -12.899 1.00 93.75 85 GLU A CA 1
ATOM 622 C C . GLU A 1 85 ? 3.960 -5.716 -14.235 1.00 93.75 85 GLU A C 1
ATOM 624 O O . GLU A 1 85 ? 4.391 -6.111 -15.319 1.00 93.75 85 GLU A O 1
ATOM 629 N N . HIS A 1 86 ? 2.994 -4.798 -14.160 1.00 92.12 86 HIS A N 1
ATOM 630 C CA . HIS A 1 86 ? 2.368 -4.166 -15.317 1.00 92.12 86 HIS A CA 1
ATOM 631 C C . HIS A 1 86 ? 2.495 -2.634 -15.240 1.00 92.12 86 HIS A C 1
ATOM 633 O O . HIS A 1 86 ? 1.563 -1.962 -14.792 1.00 92.12 86 HIS A O 1
ATOM 639 N N . PRO A 1 87 ? 3.633 -2.053 -15.674 1.00 92.06 87 PRO A N 1
ATOM 640 C CA . PRO A 1 87 ? 3.847 -0.607 -15.650 1.00 92.06 87 PRO A CA 1
ATOM 641 C C . PRO A 1 87 ? 2.821 0.135 -16.507 1.00 92.06 87 PRO A C 1
ATOM 643 O O . PRO A 1 87 ? 2.559 -0.252 -17.651 1.00 92.06 87 PRO A O 1
ATOM 646 N N . ARG A 1 88 ? 2.266 1.234 -15.987 1.00 89.50 88 ARG A N 1
ATOM 647 C CA . ARG A 1 88 ? 1.358 2.078 -16.770 1.00 89.50 88 ARG A CA 1
ATOM 648 C C . ARG A 1 88 ? 2.151 2.851 -17.815 1.00 89.50 88 ARG A C 1
ATOM 650 O O . ARG A 1 88 ? 3.245 3.350 -17.564 1.00 89.50 88 ARG A O 1
ATOM 657 N N . THR A 1 89 ? 1.561 2.994 -18.994 1.00 88.62 89 THR A N 1
ATOM 658 C CA . THR A 1 89 ? 2.128 3.781 -20.091 1.00 88.62 89 THR A CA 1
ATOM 659 C C . THR A 1 89 ? 1.366 5.086 -20.274 1.00 88.62 89 THR A C 1
ATOM 661 O O . THR A 1 89 ? 0.162 5.143 -20.036 1.00 88.62 89 THR A O 1
ATOM 664 N N . GLY A 1 90 ? 2.041 6.118 -20.780 1.00 87.62 90 GLY A N 1
ATOM 665 C CA . GLY A 1 90 ? 1.420 7.399 -21.119 1.00 87.62 90 GLY A CA 1
ATOM 666 C C . GLY A 1 90 ? 1.632 8.475 -20.057 1.00 87.62 90 GLY A C 1
ATOM 667 O O . GLY A 1 90 ? 2.643 8.480 -19.352 1.00 87.62 90 GLY A O 1
ATOM 668 N N . GLN A 1 91 ? 0.695 9.420 -19.995 1.00 87.19 91 GLN A N 1
ATOM 669 C CA . GLN A 1 91 ? 0.753 10.579 -19.107 1.00 87.19 91 GLN A CA 1
ATOM 670 C C . GLN A 1 91 ? -0.306 10.483 -18.011 1.00 87.19 91 GLN A C 1
ATOM 672 O O . GLN A 1 91 ? -1.431 10.043 -18.237 1.00 87.19 91 GLN A O 1
ATOM 677 N N . GLN A 1 92 ? 0.074 10.938 -16.827 1.00 85.19 92 GLN A N 1
ATOM 678 C CA . GLN A 1 92 ? -0.808 11.202 -15.704 1.00 85.19 92 GLN A CA 1
ATOM 679 C C . GLN A 1 92 ? -1.751 12.381 -16.033 1.00 85.19 92 GLN A C 1
ATOM 681 O O . GLN A 1 92 ? -1.434 13.200 -16.901 1.00 85.19 92 GLN A O 1
ATOM 686 N N . PRO A 1 93 ? -2.862 12.563 -15.294 1.00 80.06 93 PRO A N 1
ATOM 687 C CA . PRO A 1 93 ? -3.780 13.695 -15.489 1.00 80.06 93 PRO A CA 1
ATOM 688 C 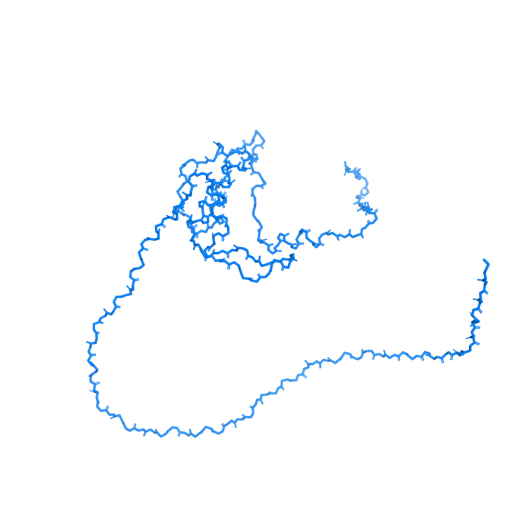C . PRO A 1 93 ? -3.134 15.085 -15.360 1.00 80.06 93 PRO A C 1
ATOM 690 O O . PRO A 1 93 ? -3.655 16.063 -15.884 1.00 80.06 93 PRO A O 1
ATOM 693 N N . ASN A 1 94 ? -1.993 15.185 -14.672 1.00 81.88 94 ASN A N 1
ATOM 694 C CA . ASN A 1 94 ? -1.203 16.414 -14.538 1.00 81.88 94 ASN A CA 1
ATOM 695 C C . ASN A 1 94 ? -0.247 16.669 -15.728 1.00 81.88 94 ASN A C 1
ATOM 697 O O . ASN A 1 94 ? 0.537 17.615 -15.684 1.00 81.88 94 ASN A O 1
ATOM 701 N N . GLY A 1 95 ? -0.274 15.824 -16.764 1.00 85.69 95 GLY A N 1
ATOM 702 C CA . GLY A 1 95 ? 0.571 15.921 -17.958 1.00 85.69 95 GLY A CA 1
ATOM 703 C C . GLY A 1 95 ? 1.985 15.347 -17.808 1.00 85.69 95 GLY A C 1
ATOM 704 O O . GLY A 1 95 ? 2.737 15.332 -18.782 1.00 85.69 95 GLY A O 1
ATOM 705 N N . MET A 1 96 ? 2.373 14.853 -16.628 1.00 87.88 96 MET A N 1
ATOM 706 C CA . MET A 1 96 ? 3.677 14.209 -16.427 1.00 87.88 96 MET A CA 1
ATOM 707 C C . MET A 1 96 ? 3.631 12.721 -16.809 1.00 87.88 96 MET A C 1
ATOM 709 O O . MET A 1 96 ? 2.593 12.084 -16.639 1.00 87.88 96 MET A O 1
ATOM 713 N N . PRO A 1 97 ? 4.728 12.119 -17.303 1.00 90.06 97 PRO A N 1
ATOM 714 C CA . PRO A 1 97 ? 4.767 10.680 -17.568 1.00 90.06 97 PRO A CA 1
ATOM 715 C C . PRO A 1 97 ? 4.622 9.872 -16.272 1.00 90.06 97 PRO A C 1
ATOM 717 O O . PRO A 1 97 ? 5.007 10.341 -15.199 1.00 90.06 97 PRO A O 1
ATOM 720 N N . TYR A 1 98 ? 4.084 8.654 -16.351 1.00 88.75 98 TYR A N 1
ATOM 721 C CA . TYR A 1 98 ? 4.170 7.708 -15.232 1.00 88.75 98 TYR A CA 1
ATOM 722 C C . TYR A 1 98 ? 5.640 7.359 -14.949 1.00 88.75 98 TYR A C 1
ATOM 724 O O . TYR A 1 98 ? 6.424 7.177 -15.877 1.00 88.75 98 TYR A O 1
ATOM 732 N N . LEU A 1 99 ? 6.013 7.281 -13.667 1.00 89.44 99 LEU A N 1
ATOM 733 C CA . LEU A 1 99 ? 7.365 6.900 -13.226 1.00 89.44 99 LEU A CA 1
ATOM 734 C C . LEU A 1 99 ? 7.497 5.380 -13.025 1.00 89.44 99 LEU A C 1
ATOM 736 O O . LEU A 1 99 ? 8.449 4.916 -12.400 1.00 89.44 99 LEU A O 1
ATOM 740 N N . ASP A 1 100 ? 6.529 4.616 -13.524 1.00 92.69 100 ASP A N 1
ATOM 741 C CA . ASP A 1 100 ? 6.488 3.173 -13.354 1.00 92.69 100 ASP A CA 1
ATOM 742 C C . ASP A 1 100 ? 7.584 2.514 -14.210 1.00 92.69 100 ASP A C 1
ATOM 744 O O . ASP A 1 100 ? 7.763 2.827 -15.389 1.00 92.69 100 ASP A O 1
ATOM 748 N N . ILE A 1 101 ? 8.310 1.574 -13.618 1.00 93.12 101 ILE A N 1
ATOM 749 C CA . ILE A 1 101 ? 9.340 0.754 -14.250 1.00 93.12 101 ILE A CA 1
ATOM 750 C C . ILE A 1 101 ? 8.975 -0.722 -14.115 1.00 93.12 101 ILE A C 1
ATOM 752 O O . ILE A 1 101 ? 8.239 -1.120 -13.214 1.00 93.12 101 ILE A O 1
ATOM 756 N N . GLN A 1 102 ? 9.519 -1.544 -15.010 1.00 95.06 102 GLN A N 1
ATOM 757 C CA . GLN A 1 102 ? 9.297 -2.987 -14.987 1.00 95.06 102 GLN A CA 1
ATOM 758 C C . GLN A 1 102 ? 9.855 -3.602 -13.696 1.00 95.06 102 GLN A C 1
ATOM 760 O O . GLN A 1 102 ? 11.036 -3.437 -13.380 1.00 95.06 102 GLN A O 1
ATOM 765 N N . GLY A 1 103 ? 8.995 -4.308 -12.971 1.00 93.81 103 GLY A N 1
ATOM 766 C CA . GLY A 1 103 ? 9.300 -5.030 -11.744 1.00 93.81 103 GLY A CA 1
ATOM 767 C C . GLY A 1 103 ? 8.659 -6.413 -11.749 1.00 93.81 103 GLY A C 1
ATOM 768 O O . GLY A 1 103 ? 8.374 -6.983 -12.799 1.00 93.81 103 GLY A O 1
ATOM 769 N N . THR A 1 104 ? 8.442 -6.962 -10.561 1.00 94.62 104 THR A N 1
ATOM 770 C CA . THR A 1 104 ? 7.742 -8.235 -10.372 1.00 94.62 104 THR A CA 1
ATOM 771 C C . THR A 1 104 ? 6.594 -8.088 -9.389 1.00 94.62 104 THR A C 1
ATOM 773 O O . THR A 1 104 ? 6.610 -7.182 -8.557 1.00 94.62 104 THR A O 1
ATOM 776 N N . LEU A 1 105 ? 5.653 -9.038 -9.404 1.00 94.00 105 LEU A N 1
ATOM 777 C CA . LEU A 1 105 ? 4.606 -9.128 -8.383 1.00 94.00 105 LEU A CA 1
ATOM 778 C C . LEU A 1 105 ? 5.197 -9.086 -6.966 1.00 94.00 105 LEU A C 1
ATOM 780 O O . LEU A 1 105 ? 4.703 -8.387 -6.092 1.00 94.00 105 LEU A O 1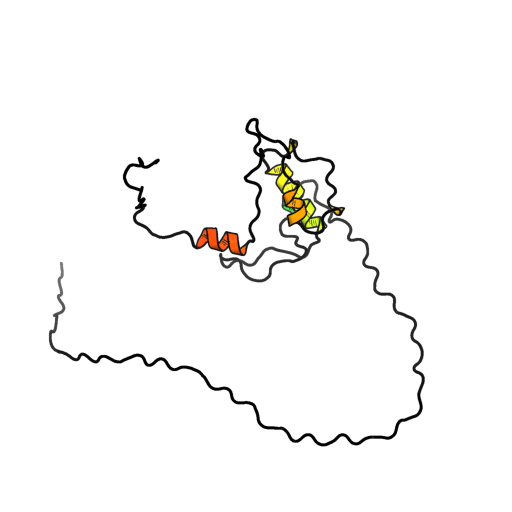
ATOM 784 N N . ASN A 1 106 ? 6.307 -9.790 -6.734 1.00 94.50 106 ASN A N 1
ATOM 785 C CA . ASN A 1 106 ? 6.953 -9.812 -5.426 1.00 94.50 106 ASN A CA 1
ATOM 786 C C . ASN A 1 106 ? 7.512 -8.438 -5.008 1.00 94.50 106 ASN A C 1
ATOM 788 O O . ASN A 1 106 ? 7.483 -8.110 -3.824 1.00 94.50 106 ASN A O 1
ATOM 792 N N . ASP A 1 107 ? 8.003 -7.627 -5.951 1.00 94.25 107 ASP A N 1
ATOM 793 C CA . ASP A 1 107 ? 8.427 -6.253 -5.652 1.00 94.25 107 ASP A CA 1
ATOM 794 C C . ASP A 1 107 ? 7.225 -5.387 -5.235 1.00 94.25 107 ASP A C 1
ATOM 796 O O . ASP A 1 107 ? 7.323 -4.641 -4.260 1.00 94.25 107 ASP A O 1
ATOM 800 N N . GLU A 1 108 ? 6.075 -5.538 -5.902 1.00 94.31 108 GLU A N 1
ATOM 801 C CA . GLU A 1 108 ? 4.834 -4.844 -5.533 1.00 94.31 108 GLU A CA 1
ATOM 802 C C . GLU A 1 108 ? 4.348 -5.261 -4.137 1.00 94.31 108 GLU A C 1
ATOM 804 O O . GLU A 1 108 ? 4.048 -4.408 -3.302 1.00 94.31 108 GLU A O 1
ATOM 809 N N . LEU A 1 109 ? 4.332 -6.562 -3.830 1.00 94.81 109 LEU A N 1
ATOM 810 C CA . LEU A 1 109 ? 3.912 -7.062 -2.515 1.00 94.81 109 LEU A CA 1
ATOM 811 C C . LEU A 1 109 ? 4.839 -6.575 -1.388 1.00 94.81 109 LEU A C 1
ATOM 813 O O . LEU A 1 109 ? 4.364 -6.170 -0.323 1.00 94.81 109 LEU A O 1
ATOM 817 N N . ARG A 1 110 ? 6.157 -6.547 -1.620 1.00 94.31 110 ARG A N 1
ATOM 818 C CA . ARG A 1 110 ? 7.131 -5.989 -0.664 1.00 94.31 110 ARG A CA 1
ATOM 819 C C . ARG A 1 110 ? 6.950 -4.487 -0.468 1.00 94.31 110 ARG A C 1
ATOM 821 O O . ARG A 1 110 ? 7.001 -4.006 0.668 1.00 94.31 110 ARG A O 1
ATOM 828 N N . TRP A 1 111 ? 6.703 -3.750 -1.551 1.00 94.31 111 TRP A N 1
ATOM 829 C CA . TRP A 1 111 ? 6.381 -2.328 -1.481 1.00 94.31 111 TRP A CA 1
ATOM 830 C C . TRP A 1 111 ? 5.135 -2.091 -0.620 1.00 94.31 111 TRP A C 1
ATOM 832 O O . TRP A 1 111 ? 5.175 -1.289 0.308 1.00 94.31 111 TRP A O 1
ATOM 842 N N . MET A 1 112 ? 4.059 -2.844 -0.858 1.00 94.06 112 MET A N 1
ATOM 843 C CA . MET A 1 112 ? 2.812 -2.709 -0.103 1.00 94.06 112 MET A CA 1
ATOM 844 C C . MET A 1 112 ? 2.984 -3.017 1.381 1.00 94.06 112 MET A C 1
ATOM 846 O O . MET A 1 112 ? 2.491 -2.267 2.219 1.00 94.06 112 MET A O 1
ATOM 850 N N . HIS A 1 113 ? 3.688 -4.101 1.710 1.00 93.56 113 HIS A N 1
ATOM 851 C CA . HIS A 1 113 ? 3.919 -4.482 3.100 1.00 93.56 113 HIS A CA 1
ATOM 852 C C . HIS A 1 113 ? 4.692 -3.400 3.854 1.00 93.56 113 HIS A C 1
ATOM 854 O O . HIS A 1 113 ? 4.241 -2.928 4.889 1.00 93.56 113 HIS A O 1
ATOM 860 N N . SER A 1 114 ? 5.805 -2.939 3.283 1.00 93.50 114 SER A N 1
ATOM 861 C CA . SER A 1 114 ? 6.627 -1.896 3.903 1.00 93.50 114 SER A CA 1
ATOM 862 C C . SER A 1 114 ? 5.938 -0.530 3.966 1.00 93.50 114 SER A C 1
ATOM 864 O O . SER A 1 114 ? 6.166 0.219 4.912 1.00 93.50 114 SER A O 1
ATOM 866 N N . TYR A 1 115 ? 5.077 -0.200 2.998 1.00 93.81 115 TYR A N 1
ATOM 867 C CA . TYR A 1 115 ? 4.282 1.028 3.024 1.00 93.81 115 TYR A CA 1
ATOM 868 C C . TYR A 1 115 ? 3.231 0.996 4.139 1.00 93.81 115 TYR A C 1
ATOM 870 O O . TYR A 1 115 ? 3.036 1.983 4.848 1.00 93.81 115 TYR A O 1
ATOM 878 N N . ILE A 1 116 ? 2.571 -0.150 4.318 1.00 93.62 116 ILE A N 1
ATOM 879 C CA . ILE A 1 116 ? 1.606 -0.360 5.396 1.00 93.62 116 ILE A CA 1
ATOM 880 C C . ILE A 1 116 ? 2.307 -0.369 6.757 1.00 93.62 116 ILE A C 1
ATOM 882 O O . ILE A 1 116 ? 1.838 0.303 7.668 1.00 93.62 116 ILE A O 1
ATOM 886 N N . ASP A 1 117 ? 3.446 -1.041 6.896 1.00 92.00 117 ASP A N 1
ATOM 887 C CA . ASP A 1 117 ? 4.191 -1.075 8.159 1.00 92.00 117 ASP A CA 1
ATOM 888 C C . ASP A 1 117 ? 4.627 0.318 8.640 1.00 92.00 117 ASP A C 1
ATOM 890 O O . ASP A 1 117 ? 4.658 0.568 9.846 1.00 92.00 117 ASP A O 1
ATOM 894 N N . ASP A 1 118 ? 4.931 1.231 7.712 1.00 91.88 118 ASP A N 1
ATOM 895 C CA . ASP A 1 118 ? 5.359 2.601 8.018 1.00 91.88 118 ASP A CA 1
ATOM 896 C C . ASP A 1 118 ? 4.172 3.570 8.203 1.00 91.88 118 ASP A C 1
ATOM 898 O O . ASP A 1 118 ? 4.183 4.425 9.091 1.00 91.88 118 ASP A O 1
ATOM 902 N N . GLY A 1 119 ? 3.127 3.446 7.374 1.00 89.19 119 GLY A N 1
ATOM 903 C CA . GLY A 1 119 ? 2.041 4.430 7.279 1.00 89.19 119 GLY A CA 1
ATOM 904 C C . GLY A 1 119 ? 0.718 4.048 7.950 1.00 89.19 119 GLY A C 1
ATOM 905 O O . GLY A 1 119 ? -0.156 4.905 8.110 1.00 89.19 119 GLY A O 1
ATOM 906 N N . TYR A 1 120 ? 0.518 2.784 8.329 1.00 92.44 120 TYR A N 1
ATOM 907 C CA . TYR A 1 120 ? -0.772 2.306 8.827 1.00 92.44 120 TYR A CA 1
ATOM 908 C C . TYR A 1 120 ? -0.917 2.456 10.344 1.00 92.44 120 TYR A C 1
ATOM 910 O O . TYR A 1 120 ? -0.074 2.040 11.137 1.00 92.44 120 TYR A O 1
ATOM 918 N N . LEU A 1 121 ? -2.065 2.989 10.774 1.00 92.94 121 LEU A N 1
ATOM 919 C CA . LEU A 1 121 ? -2.333 3.298 12.183 1.00 92.94 121 LEU A CA 1
ATOM 920 C C . LEU A 1 121 ? -2.266 2.068 13.108 1.00 92.94 121 LEU A C 1
ATOM 922 O O . LEU A 1 121 ? -1.861 2.186 14.265 1.00 92.94 121 LEU A O 1
ATOM 926 N N . TRP A 1 122 ? -2.667 0.893 12.615 1.00 93.44 122 TRP A N 1
ATOM 927 C CA . TRP A 1 122 ? -2.726 -0.350 13.394 1.00 93.44 122 TRP A CA 1
ATOM 928 C C . TRP A 1 122 ? -1.734 -1.402 12.897 1.00 93.44 122 TRP A C 1
ATOM 930 O O . TRP A 1 122 ? -2.024 -2.593 12.964 1.00 93.44 122 TRP A O 1
ATOM 940 N N . TYR A 1 123 ? -0.559 -0.978 12.419 1.00 90.88 123 TYR A N 1
ATOM 941 C CA . TYR A 1 123 ? 0.463 -1.873 11.855 1.00 90.88 123 TYR A CA 1
ATOM 942 C C . TYR A 1 123 ? 0.824 -3.048 12.782 1.00 90.88 123 TYR A C 1
ATOM 944 O O . TYR A 1 123 ? 0.971 -4.179 12.335 1.00 90.88 123 TYR A O 1
ATOM 952 N N . LYS A 1 124 ? 0.842 -2.826 14.105 1.00 91.75 124 LYS A N 1
ATOM 953 C CA . LYS A 1 124 ? 1.120 -3.869 15.115 1.00 91.75 124 LYS A CA 1
ATOM 954 C C . LYS A 1 124 ? 0.065 -4.977 15.209 1.00 91.75 124 LYS A C 1
ATOM 956 O O . LYS A 1 124 ? 0.317 -5.990 15.851 1.00 91.75 124 LYS A O 1
ATOM 961 N N . GLU A 1 125 ? -1.127 -4.760 14.664 1.00 92.31 125 GLU A N 1
ATOM 962 C CA . GLU A 1 125 ? -2.248 -5.709 14.717 1.00 92.31 125 GLU A CA 1
ATOM 963 C C . GLU A 1 125 ? -2.388 -6.524 13.427 1.00 92.31 125 GLU A C 1
ATOM 965 O O . GLU A 1 125 ? -3.280 -7.370 13.332 1.00 92.31 125 GLU A O 1
ATOM 970 N N . ILE A 1 126 ? -1.531 -6.274 12.435 1.00 90.75 126 ILE A N 1
ATOM 971 C CA . ILE A 1 126 ? -1.507 -7.042 11.195 1.00 90.75 126 ILE A CA 1
ATOM 972 C C . ILE A 1 126 ? -0.973 -8.450 11.503 1.00 90.75 126 ILE A C 1
ATOM 974 O O . ILE A 1 126 ? 0.015 -8.583 12.232 1.00 90.75 126 ILE A O 1
ATOM 978 N N . PRO A 1 127 ? -1.604 -9.517 10.977 1.00 89.69 127 PRO A N 1
ATOM 979 C CA . PRO A 1 127 ? -1.118 -10.874 11.187 1.00 89.69 127 PRO A CA 1
ATOM 980 C C . PRO A 1 127 ? 0.325 -11.037 10.688 1.00 89.69 127 PRO A C 1
ATOM 982 O O . PRO A 1 127 ? 0.639 -10.733 9.541 1.00 89.69 127 PRO A O 1
ATOM 985 N N . THR A 1 128 ? 1.211 -11.549 11.541 1.00 86.31 128 THR A N 1
ATOM 986 C CA . THR A 1 128 ? 2.640 -11.736 11.219 1.00 86.31 128 THR A CA 1
ATOM 987 C C . THR A 1 128 ? 2.919 -12.993 10.395 1.00 86.31 128 THR A C 1
ATOM 989 O O . THR A 1 128 ? 4.043 -13.224 9.963 1.00 86.31 128 THR A O 1
ATOM 992 N N . ASN A 1 129 ? 1.903 -13.827 10.185 1.00 87.75 129 ASN A N 1
ATOM 993 C CA . ASN A 1 129 ? 1.976 -15.107 9.486 1.00 87.75 129 ASN A CA 1
ATOM 994 C C . ASN A 1 129 ? 1.524 -15.024 8.018 1.00 87.75 129 ASN A C 1
ATOM 996 O O . ASN A 1 129 ? 1.185 -16.050 7.430 1.00 87.75 129 ASN A O 1
ATOM 1000 N N . LEU A 1 130 ? 1.475 -13.825 7.435 1.00 88.19 130 LEU A N 1
ATOM 1001 C CA . LEU A 1 130 ? 1.131 -13.635 6.028 1.00 88.19 130 LEU A CA 1
ATOM 1002 C C . LEU A 1 130 ? 2.355 -13.931 5.156 1.00 88.19 130 LEU A C 1
ATOM 1004 O O . LEU A 1 130 ? 3.399 -13.301 5.309 1.00 88.19 130 LEU A O 1
ATOM 1008 N N . ASN A 1 131 ? 2.223 -14.875 4.226 1.00 89.88 131 ASN A N 1
ATOM 1009 C CA . ASN A 1 131 ? 3.253 -15.162 3.237 1.00 89.88 131 ASN A CA 1
ATOM 1010 C C . ASN A 1 131 ? 2.867 -14.543 1.890 1.00 89.88 131 ASN A C 1
ATOM 1012 O O . ASN A 1 131 ? 1.820 -14.863 1.335 1.00 89.88 131 ASN A O 1
ATOM 1016 N N . MET A 1 132 ? 3.728 -13.683 1.342 1.00 90.44 132 MET A N 1
ATOM 1017 C CA . MET A 1 132 ? 3.505 -13.014 0.053 1.00 90.44 132 MET A CA 1
ATOM 1018 C C . MET A 1 132 ? 3.286 -14.010 -1.098 1.00 90.44 132 MET A C 1
ATOM 1020 O O . MET A 1 132 ? 2.516 -13.724 -2.007 1.00 90.44 132 MET A O 1
ATOM 1024 N N . ALA A 1 133 ? 3.901 -15.197 -1.034 1.00 90.50 133 ALA A N 1
ATOM 1025 C CA . ALA A 1 133 ? 3.784 -16.225 -2.071 1.00 90.50 133 ALA A CA 1
ATOM 1026 C C . ALA A 1 133 ? 2.366 -16.812 -2.219 1.00 90.50 133 ALA A C 1
ATOM 1028 O O . ALA A 1 133 ? 2.060 -17.411 -3.251 1.00 90.50 133 ALA A O 1
ATOM 1029 N N . ASP A 1 134 ? 1.504 -16.640 -1.214 1.00 91.88 134 ASP A N 1
ATOM 1030 C CA . ASP A 1 134 ? 0.132 -17.153 -1.241 1.00 91.88 134 ASP A CA 1
ATOM 1031 C C . ASP A 1 134 ? -0.809 -16.261 -2.077 1.00 91.88 134 ASP A C 1
ATOM 1033 O O . ASP A 1 134 ? -1.923 -16.672 -2.415 1.00 91.88 134 ASP A O 1
ATOM 1037 N N . TYR A 1 135 ? -0.369 -15.051 -2.441 1.00 92.12 135 TYR A N 1
ATOM 1038 C CA . TYR A 1 135 ? -1.183 -14.044 -3.118 1.00 92.12 135 TYR A CA 1
ATOM 1039 C C . TYR A 1 135 ? -0.793 -13.915 -4.590 1.00 92.12 135 TYR A C 1
ATOM 1041 O O . TYR A 1 135 ? 0.377 -13.786 -4.940 1.00 92.12 135 TYR A O 1
ATOM 1049 N N . LYS A 1 136 ? -1.803 -13.932 -5.467 1.00 92.94 136 LYS A N 1
ATOM 1050 C CA . LYS A 1 136 ? -1.621 -13.829 -6.926 1.00 92.94 136 LYS A CA 1
ATOM 1051 C C . LYS A 1 136 ? -1.776 -12.412 -7.457 1.00 92.94 136 LYS A C 1
ATOM 1053 O O . LYS A 1 136 ? -1.389 -12.153 -8.590 1.00 92.94 136 LYS A O 1
ATOM 1058 N N . THR A 1 137 ? -2.384 -11.525 -6.675 1.00 92.69 137 THR A N 1
ATOM 1059 C CA . THR A 1 137 ? -2.585 -10.128 -7.049 1.00 92.69 137 THR A CA 1
ATOM 1060 C C . THR A 1 137 ? -2.233 -9.209 -5.877 1.00 92.69 137 THR A C 1
ATOM 1062 O O . THR A 1 137 ? -2.429 -9.593 -4.716 1.00 92.69 137 THR A O 1
ATOM 1065 N N . PRO A 1 138 ? -1.773 -7.974 -6.144 1.00 92.31 138 PRO A N 1
ATOM 1066 C CA . PRO A 1 138 ? -1.523 -6.985 -5.094 1.00 92.31 138 PRO A CA 1
ATOM 1067 C C . PRO A 1 138 ? -2.790 -6.617 -4.313 1.00 92.31 138 PRO A C 1
ATOM 1069 O O . PRO A 1 138 ? -2.733 -6.334 -3.119 1.00 92.31 138 PRO A O 1
ATOM 1072 N N . LEU A 1 139 ? -3.954 -6.658 -4.972 1.00 93.00 139 LEU A N 1
ATOM 1073 C CA . LEU A 1 139 ? -5.246 -6.345 -4.358 1.00 93.00 139 LEU A CA 1
ATOM 1074 C C . LEU A 1 139 ? -5.653 -7.376 -3.301 1.00 93.00 139 LEU A C 1
ATOM 1076 O O . LEU A 1 139 ? -6.126 -6.992 -2.229 1.00 93.00 139 LEU A O 1
ATOM 1080 N N . ASP A 1 140 ? -5.435 -8.665 -3.569 1.00 93.94 140 ASP A N 1
ATOM 1081 C CA . ASP A 1 140 ? -5.728 -9.726 -2.599 1.00 93.94 140 ASP A CA 1
ATOM 1082 C C . ASP A 1 140 ? -4.854 -9.577 -1.350 1.00 93.94 140 ASP A C 1
ATOM 1084 O O . ASP A 1 140 ? -5.335 -9.712 -0.223 1.00 93.94 140 ASP A O 1
ATOM 1088 N N . TYR A 1 141 ? -3.578 -9.231 -1.546 1.00 94.31 141 TYR A N 1
ATOM 1089 C CA . TYR A 1 141 ? -2.659 -8.982 -0.443 1.00 94.31 141 TYR A CA 1
ATOM 1090 C C . TYR A 1 141 ? -3.020 -7.712 0.333 1.00 94.31 141 TYR A C 1
ATOM 1092 O O . TYR A 1 141 ? -3.041 -7.717 1.563 1.00 94.31 141 TYR A O 1
ATOM 1100 N N . PHE A 1 142 ? -3.407 -6.634 -0.354 1.00 94.06 142 PHE A N 1
ATOM 1101 C CA . PHE A 1 142 ? -3.904 -5.430 0.310 1.00 94.06 142 PHE A CA 1
ATOM 1102 C C . PHE A 1 142 ? -5.071 -5.743 1.240 1.00 94.06 142 PHE A C 1
ATOM 1104 O O . PHE A 1 142 ? -5.099 -5.273 2.371 1.00 94.06 142 PHE A O 1
ATOM 1111 N N . ALA A 1 143 ? -6.031 -6.550 0.788 1.00 92.56 143 ALA A N 1
ATOM 1112 C CA . ALA A 1 143 ? -7.259 -6.817 1.528 1.00 92.56 143 ALA A CA 1
ATOM 1113 C C . ALA A 1 143 ? -7.025 -7.479 2.900 1.00 92.56 143 ALA A C 1
ATOM 1115 O O . ALA A 1 143 ? -7.854 -7.300 3.804 1.00 92.56 143 ALA A O 1
ATOM 1116 N N . VAL A 1 144 ? -5.919 -8.219 3.053 1.00 92.94 144 VAL A N 1
ATOM 1117 C CA . VAL A 1 144 ? -5.524 -8.896 4.298 1.00 92.94 144 VAL A CA 1
ATOM 1118 C C . VAL A 1 144 ? -4.571 -8.075 5.171 1.00 92.94 144 VAL A C 1
ATOM 1120 O O . VAL A 1 144 ? -4.485 -8.340 6.369 1.00 92.94 144 VAL A O 1
ATOM 1123 N N . LEU A 1 145 ? -3.896 -7.063 4.613 1.00 93.00 145 LEU A N 1
ATOM 1124 C CA . LEU A 1 145 ? -2.995 -6.148 5.326 1.00 93.00 145 LEU A CA 1
ATOM 1125 C C . LEU A 1 145 ? -3.768 -5.120 6.172 1.00 93.00 145 LEU A C 1
ATOM 1127 O O . LEU A 1 145 ? -3.666 -3.911 5.972 1.00 93.00 145 LEU A O 1
ATOM 1131 N N . LYS A 1 146 ? -4.571 -5.606 7.118 1.00 93.00 146 LYS A N 1
ATOM 1132 C CA . LYS A 1 146 ? -5.374 -4.789 8.033 1.00 93.00 146 LYS A CA 1
ATOM 1133 C C . LYS A 1 146 ? -5.585 -5.495 9.366 1.00 93.00 146 LYS A C 1
ATOM 1135 O O . LYS A 1 146 ? -5.414 -6.708 9.479 1.00 93.00 146 LYS A O 1
ATOM 1140 N N . THR A 1 147 ? -6.029 -4.746 10.373 1.00 93.19 147 THR A N 1
ATOM 1141 C CA . THR A 1 147 ? -6.402 -5.337 11.666 1.00 93.19 147 THR A CA 1
ATOM 1142 C C . THR A 1 147 ? -7.670 -6.206 11.548 1.00 93.19 147 THR A C 1
ATOM 1144 O O . THR A 1 147 ? -8.690 -5.745 11.023 1.00 93.19 147 THR A O 1
ATOM 1147 N N . PRO A 1 148 ? -7.663 -7.450 12.070 1.00 91.12 148 PRO A N 1
ATOM 1148 C CA . PRO A 1 148 ? -8.862 -8.281 12.170 1.00 91.12 148 PRO A CA 1
ATOM 1149 C C . PRO A 1 148 ? -9.732 -7.924 13.389 1.00 91.12 148 PRO A C 1
ATOM 1151 O O . PRO A 1 148 ? -10.772 -8.546 13.611 1.00 91.12 148 PRO A O 1
ATOM 1154 N N . ALA A 1 149 ? -9.316 -6.955 14.213 1.00 91.06 149 ALA A N 1
ATOM 1155 C CA . ALA A 1 149 ? -10.015 -6.612 15.441 1.00 91.06 149 ALA A CA 1
ATOM 1156 C C . ALA A 1 149 ? -11.410 -6.023 15.174 1.00 91.06 149 ALA A C 1
ATOM 1158 O O . ALA A 1 149 ? -11.644 -5.270 14.223 1.00 91.06 149 ALA A O 1
ATOM 1159 N N . VAL A 1 150 ? -12.336 -6.317 16.084 1.00 92.31 150 VAL A N 1
ATOM 1160 C CA . VAL A 1 150 ? -13.678 -5.731 16.119 1.00 92.31 150 VAL A CA 1
ATOM 1161 C C . VAL A 1 150 ? -13.805 -4.780 17.302 1.00 92.31 150 VAL A C 1
ATOM 1163 O O . VAL A 1 150 ? -13.216 -4.982 18.363 1.00 92.31 150 VAL A O 1
ATOM 1166 N N . THR A 1 151 ? -14.569 -3.712 17.118 1.00 89.38 151 THR A N 1
ATOM 1167 C CA . THR A 1 151 ? -14.924 -2.786 18.189 1.00 89.38 151 THR A CA 1
ATOM 1168 C C . THR A 1 151 ? -15.962 -3.416 19.117 1.00 89.38 151 THR A C 1
ATOM 1170 O O . THR A 1 151 ? -16.659 -4.362 18.750 1.00 89.38 151 THR A O 1
ATOM 1173 N N . ALA A 1 152 ? -16.143 -2.838 20.307 1.00 90.69 152 ALA A N 1
ATOM 1174 C CA . ALA A 1 152 ? -17.161 -3.281 21.266 1.00 90.69 152 ALA A CA 1
ATOM 1175 C C . ALA A 1 152 ? -18.600 -3.263 20.701 1.00 90.69 152 ALA A C 1
ATOM 1177 O O . ALA A 1 152 ? -19.468 -3.965 21.205 1.00 90.69 152 ALA A O 1
ATOM 1178 N N . SER A 1 153 ? -18.855 -2.490 19.639 1.00 91.06 153 SER A N 1
ATOM 1179 C CA . SER A 1 153 ? -20.139 -2.463 18.928 1.00 91.06 153 SER A CA 1
ATOM 1180 C C . SER A 1 153 ? -20.285 -3.550 17.852 1.00 91.06 153 SER A C 1
ATOM 1182 O O . SER A 1 153 ? -21.243 -3.514 17.083 1.00 91.06 153 SER A O 1
ATOM 1184 N N . GLY A 1 154 ? -19.344 -4.496 17.765 1.00 91.19 154 GLY A N 1
ATOM 1185 C CA . GLY A 1 154 ? -19.364 -5.604 16.806 1.00 91.19 154 GLY A CA 1
ATOM 1186 C C . GLY A 1 154 ? -19.001 -5.207 15.373 1.00 91.19 154 GLY A C 1
ATOM 1187 O O . GLY A 1 154 ? -19.213 -5.983 14.446 1.00 91.19 154 GLY A O 1
ATOM 1188 N N . ARG A 1 155 ? -18.475 -3.996 15.158 1.00 90.62 155 ARG A N 1
ATOM 1189 C CA . ARG A 1 155 ? -18.041 -3.529 13.833 1.00 90.62 155 ARG A CA 1
ATOM 1190 C C . ARG A 1 155 ? -16.553 -3.799 13.661 1.00 90.62 155 ARG A C 1
ATOM 1192 O O . ARG A 1 155 ? -15.814 -3.748 14.637 1.00 90.62 155 ARG A O 1
ATOM 1199 N N . LEU A 1 156 ? -16.095 -4.018 12.428 1.00 91.56 156 LEU A N 1
ATOM 1200 C CA . LEU A 1 156 ? -14.656 -4.042 12.148 1.00 91.56 156 LEU A CA 1
ATOM 1201 C C . LEU A 1 156 ? -14.023 -2.734 12.629 1.00 91.56 156 LEU A C 1
ATOM 1203 O O . LEU A 1 156 ? -14.594 -1.654 12.440 1.00 91.56 156 LEU A O 1
ATOM 1207 N N . LYS A 1 157 ? -12.868 -2.844 13.283 1.00 91.75 157 LYS A N 1
ATOM 1208 C CA . LYS A 1 157 ? -12.088 -1.688 13.723 1.00 91.75 157 LYS A CA 1
ATOM 1209 C C . LYS A 1 157 ? -11.633 -0.875 12.520 1.00 91.75 157 LYS A C 1
ATOM 1211 O O . LYS A 1 157 ? -11.813 0.342 12.502 1.00 91.75 157 LYS A O 1
ATOM 1216 N N . ASP A 1 158 ? -11.167 -1.569 11.489 1.00 91.06 158 ASP A N 1
ATOM 1217 C CA . ASP A 1 158 ? -10.839 -0.967 10.213 1.00 91.06 158 ASP A CA 1
ATOM 1218 C C . ASP A 1 158 ? -11.984 -1.108 9.202 1.00 91.06 158 ASP A C 1
ATOM 1220 O O . ASP A 1 158 ? -12.246 -2.177 8.648 1.00 91.06 158 ASP A O 1
ATOM 1224 N N . ARG A 1 159 ? -12.687 0.005 8.982 1.00 88.75 159 ARG A N 1
ATOM 1225 C CA . ARG A 1 159 ? -13.737 0.149 7.958 1.00 88.75 159 ARG A CA 1
ATOM 1226 C C . ARG A 1 159 ? -13.307 1.041 6.800 1.00 88.75 159 ARG A C 1
ATOM 1228 O O . ARG A 1 159 ? -14.113 1.288 5.909 1.00 88.75 159 ARG A O 1
ATOM 1235 N N . PHE A 1 160 ? -12.094 1.576 6.864 1.00 89.62 160 PHE A N 1
ATOM 1236 C CA . PHE A 1 160 ? -11.599 2.592 5.943 1.00 89.62 160 PHE A CA 1
ATOM 1237 C C . PHE A 1 160 ? -10.452 2.060 5.076 1.00 89.62 160 PHE A C 1
ATOM 1239 O O . PHE A 1 160 ? -9.894 2.806 4.283 1.00 89.62 160 PHE A O 1
ATOM 1246 N N . HIS A 1 161 ? -10.149 0.764 5.180 1.00 91.81 161 HIS A N 1
ATOM 1247 C CA . HIS A 1 161 ? -9.255 0.050 4.278 1.00 91.81 161 HIS A CA 1
ATOM 1248 C C . HIS A 1 161 ? -9.920 -0.252 2.938 1.00 91.81 161 HIS A C 1
ATOM 1250 O O . HIS A 1 161 ? -10.695 -1.203 2.811 1.00 91.81 161 HIS A O 1
ATOM 1256 N N . PHE A 1 162 ? -9.628 0.566 1.934 1.00 91.69 162 PHE A N 1
ATOM 1257 C CA . PHE A 1 162 ? -10.094 0.374 0.566 1.00 91.69 162 PHE A CA 1
ATOM 1258 C C . PHE A 1 162 ? -9.051 0.874 -0.432 1.00 91.69 162 PHE A C 1
ATOM 1260 O O . PHE A 1 162 ? -8.194 1.694 -0.110 1.00 91.69 162 PHE A O 1
ATOM 1267 N N . SER A 1 163 ? -9.149 0.383 -1.662 1.00 91.56 163 SER A N 1
ATOM 1268 C CA . SER A 1 163 ? -8.333 0.812 -2.793 1.00 91.56 163 SER A CA 1
ATOM 1269 C C . SER A 1 163 ? -9.237 1.284 -3.925 1.00 91.56 163 SER A C 1
ATOM 1271 O O . SER A 1 163 ? -10.304 0.708 -4.145 1.00 91.56 163 SER A O 1
ATOM 1273 N N . TYR A 1 164 ? -8.784 2.281 -4.680 1.00 91.38 164 TYR A N 1
ATOM 1274 C CA . TYR A 1 164 ? -9.415 2.692 -5.930 1.00 91.38 164 TYR A CA 1
ATOM 1275 C C . TYR A 1 164 ? -8.432 2.531 -7.089 1.00 91.38 164 TYR A C 1
ATOM 1277 O O . TYR A 1 164 ? -7.239 2.789 -6.905 1.00 91.38 164 TYR A O 1
ATOM 1285 N N . PRO A 1 165 ? -8.914 2.164 -8.288 1.00 90.06 165 PRO A N 1
ATOM 1286 C CA . PRO A 1 165 ? -8.123 2.309 -9.500 1.00 90.06 165 PRO A CA 1
ATOM 1287 C C . PRO A 1 165 ? -7.674 3.764 -9.684 1.00 90.06 165 PRO A C 1
ATOM 1289 O O . PRO A 1 165 ? -8.385 4.701 -9.304 1.00 90.06 165 PRO A O 1
ATOM 1292 N N . SER A 1 166 ? -6.490 3.963 -10.265 1.00 85.56 166 SER A N 1
ATOM 1293 C CA . SER A 1 166 ? -5.870 5.292 -10.380 1.00 85.56 166 SER A CA 1
ATOM 1294 C C . SER A 1 166 ? -6.727 6.266 -11.192 1.00 85.56 166 SER A C 1
ATOM 1296 O O . SER A 1 166 ? -6.823 7.447 -10.863 1.00 85.56 166 SER A O 1
ATOM 1298 N N . GLU A 1 167 ? -7.374 5.767 -12.237 1.00 85.44 167 GLU A N 1
ATOM 1299 C CA . GLU A 1 167 ? -8.294 6.490 -13.106 1.00 85.44 167 GLU A CA 1
ATOM 1300 C C . GLU A 1 167 ? -9.559 6.932 -12.360 1.00 85.44 167 GLU A C 1
ATOM 1302 O O . GLU A 1 167 ? -9.956 8.091 -12.463 1.00 85.44 167 GLU A O 1
ATOM 1307 N N . VAL A 1 168 ? -10.128 6.061 -11.520 1.00 88.50 168 VAL A N 1
ATOM 1308 C CA . VAL A 1 168 ? -11.299 6.380 -10.691 1.00 88.50 168 VAL A CA 1
ATOM 1309 C C . VAL A 1 168 ? -10.940 7.438 -9.651 1.00 88.50 168 VAL A C 1
ATOM 1311 O O . VAL A 1 168 ? -11.661 8.422 -9.496 1.00 88.50 168 VAL A O 1
ATOM 1314 N N . TRP A 1 169 ? -9.799 7.281 -8.973 1.00 87.06 169 TRP A N 1
ATOM 1315 C CA . TRP A 1 169 ? -9.299 8.276 -8.021 1.00 87.06 169 TRP A CA 1
ATOM 1316 C C . TRP A 1 169 ? -9.066 9.640 -8.678 1.00 87.06 169 TRP A C 1
ATOM 1318 O O . TRP A 1 169 ? -9.405 10.679 -8.108 1.00 87.06 169 TRP A O 1
ATOM 1328 N N . SER A 1 170 ? -8.502 9.642 -9.886 1.00 83.00 170 SER A N 1
ATOM 1329 C CA . SER A 1 170 ? -8.226 10.860 -10.646 1.00 83.00 170 SER A CA 1
ATOM 1330 C C . SER A 1 170 ? -9.509 11.576 -11.051 1.00 83.00 170 SER A C 1
ATOM 1332 O O . SER A 1 170 ? -9.588 12.792 -10.890 1.00 83.00 170 SER A O 1
ATOM 1334 N N . ALA A 1 171 ? -10.519 10.837 -11.512 1.00 85.25 171 ALA A N 1
ATOM 1335 C CA . ALA A 1 171 ? -11.838 11.387 -11.802 1.00 85.25 171 ALA A CA 1
ATOM 1336 C C . ALA A 1 171 ? -12.471 11.986 -10.535 1.00 85.25 171 ALA A C 1
ATOM 1338 O O . ALA A 1 171 ? -12.808 13.164 -10.509 1.00 85.25 171 ALA A O 1
ATOM 1339 N N . MET A 1 172 ? -12.526 11.235 -9.429 1.00 84.75 172 MET A N 1
ATOM 1340 C CA . MET A 1 172 ? -13.107 11.720 -8.166 1.00 84.75 172 MET A CA 1
ATOM 1341 C C . MET A 1 172 ? -12.407 12.976 -7.628 1.00 84.75 172 MET A C 1
ATOM 1343 O O . MET A 1 172 ? -13.066 13.881 -7.116 1.00 84.75 172 MET A O 1
ATOM 1347 N N . SER A 1 173 ? -11.079 13.030 -7.748 1.00 83.06 173 SER A N 1
ATOM 1348 C CA . SER A 1 173 ? -10.264 14.114 -7.194 1.00 83.06 173 SER A CA 1
ATOM 1349 C C . SER A 1 173 ? -10.282 15.383 -8.051 1.00 83.06 173 SER A C 1
ATOM 1351 O O . SER A 1 173 ? -10.125 16.474 -7.508 1.00 83.06 173 SER A O 1
ATOM 1353 N N . ASN A 1 174 ? -10.472 15.266 -9.371 1.00 78.56 174 ASN A N 1
ATOM 1354 C CA . ASN A 1 174 ? -10.411 16.406 -10.296 1.00 78.56 174 ASN A CA 1
ATOM 1355 C C . ASN A 1 174 ? -11.787 16.853 -10.818 1.00 78.56 174 ASN A C 1
ATOM 1357 O O . ASN A 1 174 ? -11.978 18.034 -11.092 1.00 78.56 174 ASN A O 1
ATOM 1361 N N . GLU A 1 175 ? -12.760 15.949 -10.933 1.00 71.06 175 GLU A N 1
ATOM 1362 C CA . GLU A 1 175 ? -14.071 16.229 -11.544 1.00 71.06 175 GLU A CA 1
ATOM 1363 C C . GLU A 1 175 ? -15.115 16.731 -10.530 1.00 71.06 175 GLU A C 1
ATOM 1365 O O . GLU A 1 175 ? -16.169 17.234 -10.914 1.00 71.06 175 GLU A O 1
ATOM 1370 N N . GLY A 1 176 ? -14.825 16.650 -9.225 1.00 64.19 176 GLY A N 1
ATOM 1371 C CA . GLY A 1 176 ? -15.713 17.115 -8.150 1.00 64.19 176 GLY A CA 1
ATOM 1372 C C . GLY A 1 176 ? -15.611 18.609 -7.812 1.00 64.19 176 GLY A C 1
ATOM 1373 O O . GLY A 1 176 ? -16.414 19.118 -7.024 1.00 64.19 176 GLY A O 1
ATOM 1374 N N . VAL A 1 177 ? -14.642 19.335 -8.382 1.00 67.06 177 VAL A N 1
ATOM 1375 C CA . VAL A 1 177 ? -14.434 20.761 -8.092 1.00 67.06 177 VAL A CA 1
ATOM 1376 C C . VAL A 1 177 ? -15.397 21.601 -8.930 1.00 67.06 177 VAL A C 1
ATOM 1378 O O . VAL A 1 177 ? -15.065 22.105 -9.999 1.00 67.06 177 VAL A O 1
ATOM 1381 N N . SER A 1 178 ? -16.623 21.755 -8.432 1.00 70.94 178 SER A N 1
ATOM 1382 C CA . SER A 1 178 ? -17.587 22.701 -8.996 1.00 70.94 178 SER A CA 1
ATOM 1383 C C . SER A 1 178 ? -17.435 24.075 -8.338 1.00 70.94 178 SER A C 1
ATOM 1385 O O . SER A 1 178 ? -17.492 24.216 -7.114 1.00 70.94 178 SER A O 1
ATOM 1387 N N . LEU A 1 179 ? -17.247 25.114 -9.155 1.00 77.19 179 LEU A N 1
ATOM 1388 C CA . LEU A 1 179 ? -17.345 26.497 -8.691 1.00 77.19 179 LEU A CA 1
ATOM 1389 C C . LEU A 1 179 ? -18.811 26.773 -8.348 1.00 77.19 179 LEU A C 1
ATOM 1391 O O . LEU A 1 179 ? -19.657 26.887 -9.234 1.00 77.19 179 LEU A O 1
ATOM 1395 N N . SER A 1 180 ? -19.117 26.854 -7.057 1.00 78.81 180 SER A N 1
ATOM 1396 C CA . SER A 1 180 ? -20.462 27.130 -6.559 1.00 78.81 180 SER A CA 1
ATOM 1397 C C . SER A 1 180 ? -20.438 28.242 -5.514 1.00 78.81 180 SER A C 1
ATOM 1399 O O . SER A 1 180 ? -19.411 28.521 -4.898 1.00 78.81 180 SER A O 1
ATOM 1401 N N . TYR A 1 181 ? -21.595 28.857 -5.271 1.00 88.31 181 TYR A N 1
ATOM 1402 C CA . TYR A 1 181 ? -21.772 29.833 -4.192 1.00 88.31 181 TYR A CA 1
ATOM 1403 C C . TYR A 1 181 ? -21.782 29.195 -2.784 1.00 88.31 181 TYR A C 1
ATOM 1405 O O . TYR A 1 181 ? -22.102 29.877 -1.817 1.00 88.31 181 TYR A O 1
ATOM 1413 N N . GLY A 1 182 ? -21.484 27.894 -2.650 1.00 85.19 182 GLY A N 1
ATOM 1414 C CA . GLY A 1 182 ? -21.506 27.184 -1.365 1.00 85.19 182 GLY A CA 1
ATOM 1415 C C . GLY A 1 182 ? -22.910 26.941 -0.795 1.00 85.19 182 GLY A C 1
ATOM 1416 O O . GLY A 1 182 ? -23.053 26.725 0.406 1.00 85.19 182 GLY A O 1
ATOM 1417 N N . ILE A 1 183 ? -23.955 26.994 -1.630 1.00 86.38 183 ILE A N 1
ATOM 1418 C CA . ILE A 1 183 ? -25.345 26.777 -1.202 1.00 86.38 183 ILE A CA 1
ATOM 1419 C C . ILE A 1 183 ? -25.716 25.302 -1.388 1.00 86.38 183 ILE A C 1
ATOM 1421 O O . ILE A 1 183 ? -25.808 24.823 -2.518 1.00 86.38 183 ILE A O 1
ATOM 1425 N N . THR A 1 184 ? -26.008 24.614 -0.284 1.00 83.88 184 THR A N 1
ATOM 1426 C CA . THR A 1 184 ? -26.548 23.246 -0.282 1.00 83.88 184 THR A CA 1
ATOM 1427 C C . THR A 1 184 ? -28.027 23.277 0.087 1.00 83.88 184 THR A C 1
ATOM 1429 O O . THR A 1 184 ? -28.391 23.724 1.173 1.00 83.88 184 THR A O 1
ATOM 1432 N N . TRP A 1 185 ? -28.889 22.777 -0.800 1.00 84.38 185 TRP A N 1
ATOM 1433 C CA . TRP A 1 185 ? -30.320 22.632 -0.531 1.00 84.38 185 TRP A CA 1
ATOM 1434 C C . TRP A 1 185 ? -30.620 21.232 0.001 1.00 84.38 185 TRP A C 1
ATOM 1436 O O . TRP A 1 185 ? -30.214 20.239 -0.598 1.00 84.38 185 TRP A O 1
ATOM 1446 N N . SER A 1 186 ? -31.380 21.137 1.090 1.00 85.12 186 SER A N 1
ATOM 1447 C CA . SER A 1 186 ? -31.947 19.873 1.559 1.00 85.12 186 SER A CA 1
ATOM 1448 C C . SER A 1 186 ? -33.461 19.999 1.701 1.00 85.12 186 SER A C 1
ATOM 1450 O O . SER A 1 186 ? -33.991 21.044 2.081 1.00 85.12 186 SER A O 1
ATOM 1452 N N . ARG A 1 187 ? -34.183 18.926 1.363 1.00 85.19 187 ARG A N 1
ATOM 1453 C CA . ARG A 1 187 ? -35.632 18.830 1.554 1.00 85.19 187 ARG A CA 1
ATOM 1454 C C . ARG A 1 187 ? -35.917 17.691 2.512 1.00 85.19 187 ARG A C 1
ATOM 1456 O O . ARG A 1 187 ? -35.606 16.542 2.218 1.00 85.19 187 ARG A O 1
ATOM 1463 N N . THR A 1 188 ? -36.560 18.016 3.624 1.00 85.56 188 THR A N 1
ATOM 1464 C CA . THR A 1 188 ? -37.045 17.020 4.579 1.00 85.56 188 THR A CA 1
ATOM 1465 C C . THR A 1 188 ? -38.562 16.857 4.406 1.00 85.56 188 THR A C 1
ATOM 1467 O O . THR A 1 188 ? -39.240 17.857 4.144 1.00 85.56 188 THR A O 1
ATOM 1470 N N . PRO A 1 189 ? -39.120 15.631 4.484 1.00 83.69 189 PRO A N 1
ATOM 1471 C CA . PRO A 1 189 ? -40.565 15.421 4.460 1.00 83.69 189 PRO A CA 1
ATOM 1472 C C . PRO A 1 189 ? -41.272 16.190 5.578 1.00 83.69 189 PRO A C 1
ATOM 1474 O O . PRO A 1 189 ? -40.715 16.407 6.655 1.00 83.69 189 PRO A O 1
ATOM 1477 N N . THR A 1 190 ? -42.522 16.575 5.332 1.00 83.44 190 THR A N 1
ATOM 1478 C CA . THR A 1 190 ? -43.345 17.294 6.306 1.00 83.44 190 THR A CA 1
ATOM 1479 C C . THR A 1 190 ? -43.454 16.492 7.605 1.00 83.44 190 THR A C 1
ATOM 1481 O O . THR A 1 190 ? -43.825 15.321 7.579 1.00 83.44 190 THR A O 1
ATOM 1484 N N . GLY A 1 191 ? -43.133 17.118 8.739 1.00 81.88 191 GLY A N 1
ATOM 1485 C CA . GLY A 1 191 ? -43.201 16.484 10.062 1.00 81.88 191 GLY A CA 1
ATOM 1486 C C . GLY A 1 191 ? -41.919 15.784 10.529 1.00 81.88 191 GLY A C 1
ATOM 1487 O O . GLY A 1 191 ? -41.894 15.287 11.651 1.00 81.88 191 GLY A O 1
ATOM 1488 N N . VAL A 1 192 ? -40.846 15.777 9.732 1.00 80.12 192 VAL A N 1
ATOM 1489 C CA . VAL A 1 192 ? -39.519 15.325 10.177 1.00 80.12 192 VAL A CA 1
ATOM 1490 C C . VAL A 1 192 ? -38.618 16.547 10.354 1.00 80.12 192 VAL A C 1
ATOM 1492 O O . VAL A 1 192 ? -38.486 17.366 9.447 1.00 80.12 192 VAL A O 1
ATOM 1495 N N . LEU A 1 193 ? -38.017 16.699 11.537 1.00 78.25 193 LEU A N 1
ATOM 1496 C CA . LEU A 1 193 ? -37.055 17.773 11.780 1.00 78.25 193 LEU A CA 1
ATOM 1497 C C . LEU A 1 193 ? -35.761 17.480 11.006 1.00 78.25 193 LEU A C 1
ATOM 1499 O O . LEU A 1 193 ? -35.253 16.356 11.101 1.00 78.25 193 LEU A O 1
ATOM 1503 N N . PRO A 1 194 ? -35.215 18.453 10.256 1.00 77.25 194 PRO A N 1
ATOM 1504 C CA . PRO A 1 194 ? -33.944 18.265 9.574 1.00 77.25 194 PRO A CA 1
ATOM 1505 C C . PRO A 1 194 ? -32.846 17.995 10.611 1.00 77.25 194 PRO A C 1
ATOM 1507 O O . PRO A 1 194 ? -32.650 18.781 11.538 1.00 77.25 194 PRO A O 1
ATOM 1510 N N . ARG A 1 195 ? -32.131 16.874 10.459 1.00 70.69 195 ARG A N 1
ATOM 1511 C CA . ARG A 1 195 ? -30.850 16.667 11.142 1.00 70.69 195 ARG A CA 1
ATOM 1512 C C . ARG A 1 195 ? -29.780 17.350 10.300 1.00 70.69 195 ARG A C 1
ATOM 1514 O O . ARG A 1 195 ? -29.448 16.854 9.225 1.00 70.69 195 ARG A O 1
ATOM 1521 N N . VAL A 1 196 ? -29.330 18.505 10.772 1.00 60.47 196 VAL A N 1
ATOM 1522 C CA . VAL A 1 196 ? -28.039 19.097 10.400 1.00 60.47 196 VAL A CA 1
ATOM 1523 C C . VAL A 1 196 ? -26.948 18.496 11.269 1.00 60.47 196 VAL A C 1
ATOM 1525 O O . VAL A 1 196 ? -27.238 18.233 12.460 1.00 60.47 196 VAL A O 1
#

Foldseek 3Di:
DDDDDDDDDDDDDDDDDDDDDDPDDPDDDDDDDDDDDDDDDDDDDDPDDDDPDDPDDDDPPDPPPDPDDDDPVDFLLVVLPQADCDHDADADPVRHTRPHDHHDLVSLLSNLLRCCCVPPPPQVQQDPPDDSVVDPHSQVSQVRSDHQDADPVRHGPDPPRDDDDSVVVSCVVPVPDDPDPPDDDDDDPPPDDDDD

InterPro domains:
  IPR041613 Peptidase S41, N-terminal [PF18294] (110-164)

Sequence (196 aa):
MTYLPMKLNSKLLSLLAFLPVLLAACGGDSPPAPVPVTPPVVTPPEPPVVPPVTPPVNPPVTPPVQPTPSDPSKPDWFTLFGRCEHPRTGQQPNGMPYLDIQGTLNDELRWMHSYIDDGYLWYKEIPTNLNMADYKTPLDYFAVLKTPAVTASGRLKDRFHFSYPSEVWSAMSNEGVSLSYGITWSRTPTGVLPRV

Secondary structure (DSSP, 8-state):
------------------------------PPPPP--PPP--PPPPP--PPP-PPP-----PPP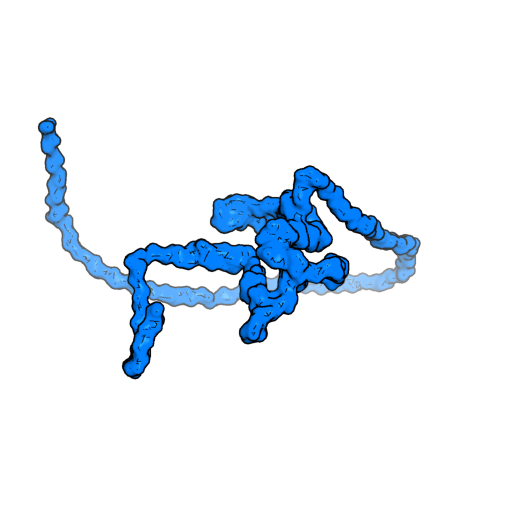-PPP---TTS-HHHHSTTEESS---SB-TTSPBP--EE--HHHHHHHHHHHHHHH-TTGGGS-TT--GGG-SSHHHHHHHSS---B-TTSSBS--------HHHHHHHHHHT-----S-----PPTT-----

pLDDT: mean 74.98, std 18.83, range [37.56, 95.06]

Radius of gyration: 34.13 Å; chains: 1; bounding box: 63×105×81 Å

Organism: NCBI:txid551987

=== Feature glossary ===
The record interleaves many kinds of information about one protein. Here is each kind framed as the question it answers.

Q: What known structures does this most resemble?
A: Structural nearest neighbors (via Foldseek easy-search vs the PDB). Reported per hit: target PDB id, E-value, and alignment TM-score. A TM-score above ~0.5 is the conventional threshold for 'same fold'.

Q: Where is each backbone atom in 3D?
A: The mmCIF table is the protein's shape written out atom by atom. For each backbone N, Cα, C, and carbonyl O, it records an (x, y, z) coordinate triple in Å plus the residue type, chain letter, and residue number.

Q: What are the backbone torsion angles?
A: The φ/ψ torsion pair specifies the backbone conformation at each residue. φ rotates about the N–Cα bond, ψ about the Cα–C bond. Steric clashes forbid most of 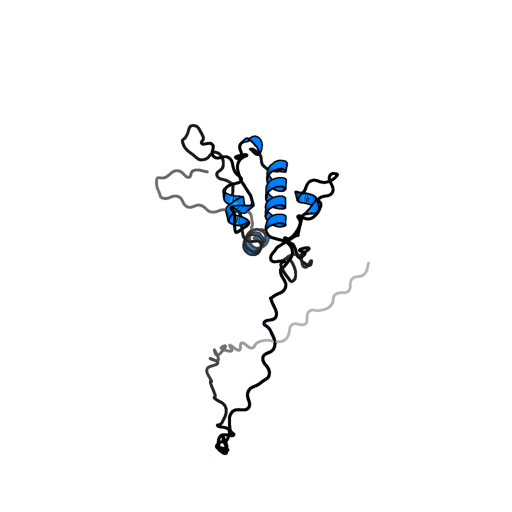the (φ, ψ) plane — the allowed regions (α-helix basin, β-sheet basin, left-handed helix) are the Ramachandran-allowed regions.

Q: Which residues are buried vs exposed?
A: Solvent-accessible surface area (SASA) is the area in Å² traced out by the centre of a 1.4 Å probe sphere (a water molecule) rolled over the protein's van der Waals surface (Shrake–Rupley / Lee–Richards construction). Buried residues have near-zero SASA; fully exposed residues can exceed 200 Å². The total SASA scales roughly with the number of surface residues.

Q: How confident is the AlphaFold model at each residue?
A: pLDDT is the predicted lDDT-Cα score: AlphaFold's confidence that the local environment of each residue (all inter-atomic distances within 15 Å) is correctly placed. It is a per-residue number between 0 and 100, with higher meaning more reliable.

Q: What does the local fold look like, residue by residue?
A: 3Di is Foldseek's structural alphabet. Each residue is assigned one of twenty discrete states based on how its Cα sits relative to its spatial (not sequential) neighbors. Aligning 3Di strings finds structural homologs roughly as well as full 3D superposition, but orders of magnitude faster.

Q: How big and how compact is the whole molecule?
A: Radius of gyration (Rg) is the root-mean-square distance of Cα atoms from their centroid — a single number for overall size and compactness. A globular domain of N residues has Rg ≈ 2.2·N^0.38 Å; an extended or disordered chain has a much larger Rg. The Cα contact count is the number of residue pairs whose Cα atoms are within 8 Å and are more than four positions apart in sequence — a standard proxy for tertiary packing density. The bounding box is the smallest axis-aligned box enclosing all Cα atoms.

Q: Which residues are in helices, strands, or loops?
A: DSSP 8-state secondary structure assigns each residue one of H (α-helix), G (3₁₀-helix), I (π-helix), E (extended β-strand), B (isolated β-bridge), T (hydrogen-bonded turn), S (bend), or '-' (coil). The assignment is computed from backbone hydrogen-bond geometry via the Kabsch–Sander algorithm.

Q: How mobile is each atom in the crystal?
A: Crystallographic B-factors measure how much each atom's electron density is smeared out, in Å². They rise in mobile loops and surface residues and fall in the buried interior. In AlphaFold models this column is repurposed to hold pLDDT instead.

Q: What if only a Cα trace is available?
A: P-SEA three-state annotation labels each residue as helix, strand, or coil based purely on the geometry of the Cα trace. It serves as a fallback when the full backbone (and thus DSSP) is unavailable.

Q: What family and function is it annotated with?
A: Database cross-references. InterPro integrates a dozen domain/family signature databases into unified entries with residue-range hits. GO terms attach function/process/location labels with evidence codes. CATH codes position the fold in a four-level structural taxonomy. Organism is the NCBI-taxonomy species name.

Q: Are the domains correctly placed relative to each other?
A: Predicted Aligned Error (PAE) is an AlphaFold confidence matrix: entry (i, j) is the expected error in the position of residue j, in ångströms, when the prediction is superimposed on the true structure at residue i. Low PAE within a block of residues means that block is internally rigid and well-predicted; high PAE between two blocks means their relative placement is uncertain even if each block individually is confident.

Q: What do the diagnostic plots show?
A: Three diagnostic plots accompany the record. The Cα contact map visualizes the tertiary structure as a 2D adjacency matrix (8 Å cutoff, sequence-local contacts suppressed). The Ramachandran plot shows the distribution of backbone (φ, ψ) torsions, with points in the α and β basins reflecting secondary structure content. The PAE plot shows AlphaFold's inter-residue confidence as a color matrix.

Q: What is the amino-acid chain?
A: Primary structure: the covalent order of the twenty standard amino acids along the backbone. Two proteins with the same sequence will (almost always) fold to the same structure; two with 30% identity often share a fold but not the details.

Q: What do the rendered images show?
A: The six renders are orthographic views along the three Cartesian axes in both directions. Representation (cartoon, sticks, or surface) and color scheme (sequence-rainbow or by-chain) vary across proteins so the training set covers all the common visualization conventions.